Protein AF-A0A6L9W8T8-F1 (afdb_monomer)

Foldseek 3Di:
DPPVQDDCVVVDPPVVVVVVLVVVCVVCCVVVVPDDRDDDLVVCVVVVHDPVRSDDDTPVRCLVCLVVVLVVLVVVLVVLVVLLVVLQVQLVVLCVVLVVDVVCNVVSNVSSVVSNVSSVVSVVVNVVSVVVSVVSVVVNVVVVVVVVVVVVVVVVVVVVVVVVVVVVVVVVVVVVVVVVVVVVVVVVVVVD

Structure (mmCIF, N/CA/C/O backbone):
data_AF-A0A6L9W8T8-F1
#
_entry.id   AF-A0A6L9W8T8-F1
#
loop_
_atom_site.group_PDB
_atom_site.id
_atom_site.type_symbol
_atom_site.label_atom_id
_atom_site.label_alt_id
_atom_site.label_comp_id
_atom_site.label_asym_id
_atom_site.label_entity_id
_atom_site.label_seq_id
_atom_site.pdbx_PDB_ins_code
_atom_site.Cartn_x
_atom_site.Cartn_y
_atom_site.Cartn_z
_atom_site.occupancy
_atom_site.B_iso_or_equiv
_atom_site.auth_seq_id
_atom_site.auth_comp_id
_atom_site.auth_asym_id
_atom_site.auth_atom_id
_atom_site.pdbx_PDB_model_num
ATOM 1 N N . TYR A 1 1 ? 10.034 13.296 -12.422 1.00 77.19 1 TYR A N 1
ATOM 2 C CA . TYR A 1 1 ? 11.493 13.272 -12.281 1.00 77.19 1 TYR A CA 1
ATOM 3 C C . TYR A 1 1 ? 12.080 13.370 -13.674 1.00 77.19 1 TYR A C 1
ATOM 5 O O . TYR A 1 1 ? 11.381 12.999 -14.613 1.00 77.19 1 TYR A O 1
ATOM 13 N N . ASP A 1 2 ? 13.256 13.962 -13.828 1.00 81.88 2 ASP A N 1
ATOM 14 C CA . ASP A 1 2 ? 13.994 13.896 -15.090 1.00 81.88 2 ASP A CA 1
ATOM 15 C C . ASP A 1 2 ? 14.643 12.512 -15.272 1.00 81.88 2 ASP A C 1
ATOM 17 O O . ASP A 1 2 ? 14.423 11.596 -14.473 1.00 81.88 2 ASP A O 1
ATOM 21 N N . VAL A 1 3 ? 15.398 12.357 -16.360 1.00 80.69 3 VAL A N 1
ATOM 22 C CA . VAL A 1 3 ? 16.088 11.106 -16.711 1.00 80.69 3 VAL A CA 1
ATOM 23 C C . VAL A 1 3 ? 17.132 10.686 -15.674 1.00 80.69 3 VAL A C 1
ATOM 25 O O . VAL A 1 3 ? 17.424 9.499 -15.565 1.00 80.69 3 VAL A O 1
ATOM 28 N N . ASP A 1 4 ? 17.623 11.632 -14.874 1.00 80.56 4 ASP A N 1
ATOM 29 C CA . ASP A 1 4 ? 18.629 11.417 -13.833 1.00 80.56 4 ASP A CA 1
ATOM 30 C C . ASP A 1 4 ? 17.997 11.191 -12.447 1.00 80.56 4 ASP A C 1
ATOM 32 O O . ASP A 1 4 ? 18.693 11.056 -11.439 1.00 80.56 4 ASP A O 1
ATOM 36 N N . GLY A 1 5 ? 16.663 11.151 -12.366 1.00 76.62 5 GLY A N 1
ATOM 37 C CA . GLY A 1 5 ? 15.951 10.928 -11.113 1.00 76.62 5 GLY A CA 1
ATOM 38 C C . GLY A 1 5 ? 15.895 12.157 -10.204 1.00 76.62 5 GLY A C 1
ATOM 39 O O . GLY A 1 5 ? 15.635 12.004 -9.009 1.00 76.62 5 GLY A O 1
ATOM 40 N N . GLN A 1 6 ? 16.063 13.373 -10.737 1.00 80.62 6 GLN A N 1
ATOM 41 C CA . GLN A 1 6 ? 15.855 14.627 -10.005 1.00 80.62 6 GLN A CA 1
ATOM 42 C C . GLN A 1 6 ? 14.425 15.172 -10.180 1.00 80.62 6 GLN A C 1
ATOM 44 O O . GLN A 1 6 ? 13.780 14.976 -11.218 1.00 80.62 6 GLN A O 1
ATOM 49 N N . PRO A 1 7 ? 13.841 15.830 -9.160 1.00 83.31 7 PRO A N 1
ATOM 50 C CA . PRO A 1 7 ? 12.514 16.424 -9.282 1.00 83.31 7 PRO A CA 1
ATOM 51 C C . PRO A 1 7 ? 12.483 17.514 -10.361 1.00 83.31 7 PRO A C 1
ATOM 53 O O . PRO A 1 7 ? 13.309 18.419 -10.361 1.00 83.31 7 PRO A O 1
ATOM 56 N N . LEU A 1 8 ? 11.452 17.529 -11.212 1.00 85.38 8 LEU A N 1
ATOM 57 C CA . LEU A 1 8 ? 11.296 18.590 -12.225 1.00 85.38 8 LEU A CA 1
ATOM 58 C C . LEU A 1 8 ? 11.159 19.989 -11.600 1.00 85.38 8 LEU A C 1
ATOM 60 O O . LEU A 1 8 ? 11.462 20.989 -12.243 1.00 85.38 8 LEU A O 1
ATOM 64 N N . SER A 1 9 ? 10.743 20.071 -10.331 1.00 83.81 9 SER A N 1
ATOM 65 C CA . SER A 1 9 ? 10.708 21.315 -9.554 1.00 83.81 9 SER A CA 1
ATOM 66 C C . SER A 1 9 ? 12.080 21.940 -9.309 1.00 83.81 9 SER A C 1
ATOM 68 O O . SER A 1 9 ? 12.135 23.105 -8.931 1.00 83.81 9 SER A O 1
ATOM 70 N N . THR A 1 10 ? 13.168 21.196 -9.518 1.00 85.38 10 THR A N 1
ATOM 71 C CA . THR A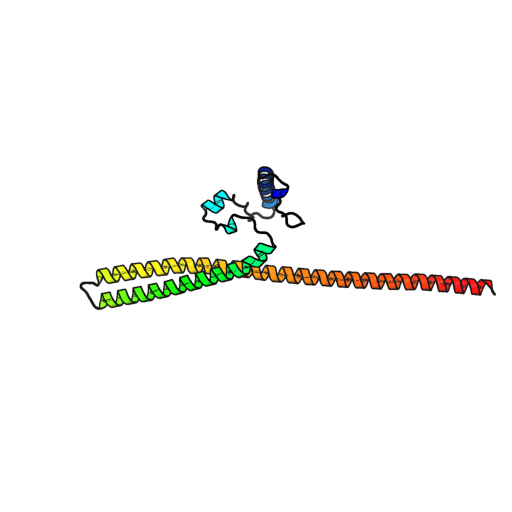 1 10 ? 14.538 21.724 -9.482 1.00 85.38 10 THR A CA 1
ATOM 72 C C . THR A 1 10 ? 14.812 22.640 -10.676 1.00 85.38 10 THR A C 1
ATOM 74 O O . THR A 1 10 ? 15.537 23.622 -10.547 1.00 85.38 10 THR A O 1
ATOM 77 N N . HIS A 1 11 ? 14.195 22.358 -11.828 1.00 85.69 11 HIS A N 1
ATOM 78 C CA . HIS A 1 11 ? 14.470 23.048 -13.093 1.00 85.69 11 HIS A CA 1
ATOM 79 C C . HIS A 1 11 ? 13.289 23.886 -13.602 1.00 85.69 11 HIS A C 1
ATOM 81 O O . HIS A 1 11 ? 13.467 24.757 -14.450 1.00 85.69 11 HIS A O 1
ATOM 87 N N . MET A 1 12 ? 12.077 23.650 -13.089 1.00 87.44 12 MET A N 1
ATOM 88 C CA . MET A 1 12 ? 10.848 24.291 -13.554 1.00 87.44 12 MET A CA 1
ATOM 89 C C . MET A 1 12 ? 10.081 24.959 -12.413 1.00 87.44 12 MET A C 1
ATOM 91 O O . MET A 1 12 ? 9.896 24.399 -11.331 1.00 87.44 12 MET A O 1
ATOM 95 N N . GLY A 1 13 ? 9.556 26.156 -12.685 1.00 90.56 13 GLY A N 1
ATOM 96 C CA . GLY A 1 13 ? 8.717 26.888 -11.742 1.00 90.56 13 GLY A CA 1
ATOM 97 C C . GLY A 1 13 ? 7.384 26.185 -11.457 1.00 90.56 13 GLY A C 1
ATOM 98 O O . GLY A 1 13 ? 6.785 25.546 -12.322 1.00 90.56 13 GLY A O 1
ATOM 99 N N . ARG A 1 14 ? 6.860 26.366 -10.238 1.00 86.56 14 ARG A N 1
ATOM 100 C CA . ARG A 1 14 ? 5.609 25.735 -9.772 1.00 86.56 14 ARG A CA 1
ATOM 101 C C . ARG A 1 14 ? 4.392 26.031 -10.659 1.00 86.56 14 ARG A C 1
ATOM 103 O O . ARG A 1 14 ? 3.542 25.158 -10.815 1.00 86.56 14 ARG A O 1
ATOM 110 N N . GLY A 1 15 ? 4.293 27.246 -11.205 1.00 89.12 15 GLY A N 1
ATOM 111 C CA . GLY A 1 15 ? 3.217 27.625 -12.131 1.00 89.12 15 GLY A CA 1
ATOM 112 C C . GLY A 1 15 ? 3.264 26.799 -13.415 1.00 89.12 15 GLY A C 1
ATOM 113 O O . GLY A 1 15 ? 2.279 26.161 -13.762 1.00 89.12 15 GLY A O 1
ATOM 114 N N . VAL A 1 16 ? 4.452 26.697 -14.019 1.00 91.19 16 VAL A N 1
ATOM 115 C CA . VAL A 1 16 ? 4.687 25.910 -15.237 1.00 91.19 16 VAL A CA 1
ATOM 116 C C . VAL A 1 16 ? 4.342 24.439 -15.018 1.00 91.19 16 VAL A C 1
ATOM 118 O O . VAL A 1 16 ? 3.644 23.850 -15.831 1.00 91.19 16 VAL A O 1
ATOM 121 N N . LEU A 1 17 ? 4.763 23.848 -13.895 1.00 89.06 17 LEU A N 1
ATOM 122 C CA . LEU A 1 17 ? 4.447 22.449 -13.582 1.00 89.06 17 LEU A CA 1
ATOM 123 C C . LEU A 1 17 ? 2.943 22.201 -13.410 1.00 89.06 17 LEU A C 1
ATOM 125 O O . LEU A 1 17 ? 2.437 21.166 -13.838 1.00 89.06 17 LEU A O 1
ATOM 129 N N . ARG A 1 18 ? 2.220 23.143 -12.794 1.00 89.06 18 ARG A N 1
ATOM 130 C CA . ARG A 1 18 ? 0.761 23.051 -12.646 1.00 89.06 18 ARG A CA 1
ATOM 131 C C . ARG A 1 18 ? 0.071 23.111 -14.005 1.00 89.06 18 ARG A C 1
ATOM 133 O O . ARG A 1 18 ? -0.839 22.320 -14.246 1.00 89.06 18 ARG A O 1
ATOM 140 N N . ASP A 1 19 ? 0.484 24.050 -14.846 1.00 92.19 19 ASP A N 1
ATOM 141 C CA . ASP A 1 19 ? -0.142 24.287 -16.144 1.00 92.19 19 ASP A CA 1
ATOM 142 C C . ASP A 1 19 ? 0.175 23.128 -17.104 1.00 92.19 19 ASP A C 1
ATOM 144 O O . ASP A 1 19 ? -0.721 22.637 -17.785 1.00 92.19 19 ASP A O 1
ATOM 148 N N . LEU A 1 20 ? 1.397 22.581 -17.042 1.00 91.19 20 LEU A N 1
ATOM 149 C CA . LEU A 1 20 ? 1.798 21.360 -17.745 1.00 91.19 20 LEU A CA 1
ATOM 150 C C . LEU A 1 20 ? 0.928 20.155 -17.358 1.00 91.19 20 LEU A C 1
ATOM 152 O O . LEU A 1 20 ? 0.476 19.427 -18.235 1.00 91.19 20 LEU A O 1
ATOM 156 N N . GLN A 1 21 ? 0.666 19.943 -16.063 1.00 89.81 21 GLN A N 1
ATOM 157 C CA . GLN A 1 21 ? -0.208 18.852 -15.611 1.00 89.81 21 GLN A CA 1
ATOM 158 C C . GLN A 1 21 ? -1.641 18.993 -16.133 1.00 89.81 21 GLN A C 1
ATOM 160 O O . GLN A 1 21 ? -2.261 17.993 -16.485 1.00 89.81 21 GLN A O 1
ATOM 165 N N . THR A 1 22 ? -2.172 20.217 -16.160 1.00 93.50 22 THR A N 1
ATOM 166 C CA . THR A 1 22 ? -3.511 20.485 -16.698 1.00 93.50 22 THR A CA 1
ATOM 167 C C . THR A 1 22 ? -3.556 20.214 -18.200 1.00 93.50 22 THR A C 1
ATOM 169 O O . THR A 1 22 ? -4.372 19.407 -18.630 1.00 93.50 22 THR A O 1
ATOM 172 N N . ALA A 1 23 ? -2.629 20.792 -18.970 1.00 93.69 23 ALA A N 1
ATOM 173 C CA . ALA A 1 23 ? -2.567 20.607 -20.418 1.00 93.69 23 ALA A CA 1
ATOM 174 C C . ALA A 1 23 ? -2.371 19.134 -20.813 1.00 93.69 23 ALA A C 1
ATOM 176 O O . ALA A 1 23 ? -2.993 18.651 -21.756 1.00 93.69 23 ALA A O 1
ATOM 177 N N . LEU A 1 24 ? -1.536 18.396 -20.072 1.00 92.62 24 LEU A N 1
ATOM 178 C CA . LEU A 1 24 ? -1.316 16.971 -20.314 1.00 92.62 24 LEU A CA 1
ATOM 179 C C . LEU A 1 24 ? -2.590 16.150 -20.076 1.00 92.62 24 LEU A C 1
ATOM 181 O O . LEU A 1 24 ? -2.914 15.286 -20.884 1.00 92.62 24 LEU A O 1
ATOM 185 N N . HIS A 1 25 ? -3.315 16.412 -18.986 1.00 93.75 25 HIS A N 1
ATOM 186 C CA . HIS A 1 25 ? -4.574 15.721 -18.710 1.00 93.75 25 HIS A CA 1
ATOM 187 C C . HIS A 1 25 ? -5.625 16.013 -19.790 1.00 93.75 25 HIS A C 1
ATOM 189 O O . HIS A 1 25 ? -6.226 15.074 -20.302 1.00 93.75 25 HIS A O 1
ATOM 195 N N . GLU A 1 26 ? -5.787 17.277 -20.191 1.00 94.62 26 GLU A N 1
ATOM 196 C CA . GLU A 1 26 ? -6.714 17.674 -21.262 1.00 94.62 26 GLU A CA 1
ATOM 197 C C . GLU A 1 26 ? -6.381 16.985 -22.594 1.00 94.62 26 GLU A C 1
ATOM 199 O O . GLU A 1 26 ? -7.271 16.466 -23.266 1.00 94.62 26 GLU A O 1
ATOM 204 N N . ALA A 1 27 ? -5.097 16.911 -22.955 1.00 94.12 27 ALA A N 1
ATOM 205 C CA . ALA A 1 27 ? -4.657 16.238 -24.176 1.00 94.12 27 ALA A CA 1
ATOM 206 C C . ALA A 1 27 ? -4.891 14.717 -24.139 1.00 94.12 27 ALA A C 1
ATOM 208 O O . ALA A 1 27 ? -5.223 14.108 -25.157 1.00 94.12 27 ALA A O 1
ATOM 209 N N . LEU A 1 28 ? -4.712 14.092 -22.972 1.00 93.94 28 LEU A N 1
ATOM 210 C CA . LEU A 1 28 ? -4.851 12.645 -22.801 1.00 93.94 28 LEU A CA 1
ATOM 211 C C . LEU A 1 28 ? -6.298 12.186 -22.613 1.00 93.94 28 LEU A C 1
ATOM 213 O O . LEU A 1 28 ? -6.584 11.016 -22.857 1.00 93.94 28 LEU A O 1
ATOM 217 N N . GLN A 1 29 ? -7.212 13.078 -22.233 1.00 94.50 29 GLN A N 1
ATOM 218 C CA . GLN A 1 29 ? -8.606 12.743 -21.934 1.00 94.50 29 GLN A CA 1
ATOM 219 C C . GLN A 1 29 ? -9.332 12.071 -23.111 1.00 94.50 29 GLN A C 1
ATOM 221 O O . GLN A 1 29 ? -10.172 11.199 -22.903 1.00 94.50 29 GLN A O 1
ATOM 226 N N . ALA A 1 30 ? -8.972 12.422 -24.349 1.00 92.56 30 ALA A N 1
ATOM 227 C CA . ALA A 1 30 ? -9.524 11.796 -25.552 1.00 92.56 30 ALA A CA 1
ATOM 228 C C . ALA A 1 30 ? -9.140 10.309 -25.700 1.00 92.56 30 ALA A C 1
ATOM 230 O O . ALA A 1 30 ? -9.870 9.548 -26.329 1.00 92.56 30 ALA A O 1
ATOM 231 N N . PHE A 1 31 ? -8.003 9.899 -25.131 1.00 94.94 31 PHE A N 1
ATOM 232 C CA . PHE A 1 31 ? -7.468 8.536 -25.223 1.00 94.94 31 PHE A CA 1
ATOM 233 C C . PHE A 1 31 ? -7.669 7.735 -23.932 1.00 94.94 31 PHE A C 1
ATOM 235 O O . PHE A 1 31 ? -7.756 6.511 -23.973 1.00 94.94 31 PHE A O 1
ATOM 242 N N . MET A 1 32 ? -7.729 8.419 -22.789 1.00 94.06 32 MET A N 1
ATOM 243 C CA . MET A 1 32 ? -7.889 7.838 -21.459 1.00 94.06 32 MET A CA 1
ATOM 244 C C . MET A 1 32 ? -8.956 8.627 -20.685 1.00 94.06 32 MET A C 1
ATOM 246 O O . MET A 1 32 ? -8.608 9.456 -19.841 1.00 94.06 32 MET A O 1
ATOM 250 N N . PRO A 1 33 ? -10.252 8.406 -20.970 1.00 91.00 33 PRO A N 1
ATOM 251 C CA . PRO A 1 33 ? -11.336 9.191 -20.375 1.00 91.00 33 PRO A CA 1
ATOM 252 C C . PRO A 1 33 ? -11.444 9.016 -18.853 1.00 91.00 33 PRO A C 1
ATOM 254 O O . PRO A 1 33 ? -11.859 9.947 -18.167 1.00 91.00 33 PRO A O 1
ATOM 257 N N . ASP A 1 34 ? -11.015 7.866 -18.328 1.00 91.56 34 ASP A N 1
ATOM 258 C CA . ASP A 1 34 ? -11.032 7.561 -16.891 1.00 91.56 34 ASP A CA 1
ATOM 259 C C . ASP A 1 34 ? -9.819 8.134 -16.135 1.00 91.56 34 ASP A C 1
ATOM 261 O O . ASP A 1 34 ? -9.745 8.057 -14.907 1.00 91.56 34 ASP A O 1
ATOM 265 N N . LEU A 1 35 ? -8.827 8.690 -16.844 1.00 90.75 35 LEU A N 1
ATOM 266 C CA . LEU A 1 35 ? -7.631 9.240 -16.216 1.00 90.75 35 LEU A CA 1
ATOM 267 C C . LEU A 1 35 ? -7.963 10.570 -15.542 1.00 90.75 35 LEU A C 1
ATOM 269 O O . LEU A 1 35 ? -8.145 11.572 -16.222 1.00 90.75 35 LEU A O 1
ATOM 273 N N . GLU A 1 36 ? -7.954 10.624 -14.214 1.00 90.44 36 GLU A N 1
ATOM 274 C CA . GLU A 1 36 ? -8.183 11.869 -13.476 1.00 90.44 36 GLU A CA 1
ATOM 275 C C . GLU A 1 36 ? -6.926 12.747 -13.349 1.00 90.44 36 GLU A C 1
ATOM 277 O O . GLU A 1 36 ? -5.798 12.276 -13.172 1.00 90.44 36 GLU A O 1
ATOM 282 N N . ARG A 1 37 ? -7.124 14.072 -13.337 1.00 90.81 37 ARG A N 1
ATOM 283 C CA . ARG A 1 37 ? -6.065 15.030 -12.999 1.00 90.81 37 ARG A CA 1
ATOM 284 C C . ARG A 1 37 ? -5.708 14.943 -11.514 1.00 90.81 37 ARG A C 1
ATOM 286 O O . ARG A 1 37 ? -6.562 15.083 -10.640 1.00 90.81 37 ARG A O 1
ATOM 293 N N . GLY A 1 38 ? -4.411 14.866 -11.215 1.00 87.88 38 GLY A N 1
ATOM 294 C CA . GLY A 1 38 ? -3.907 14.859 -9.839 1.00 87.88 38 GLY A CA 1
ATOM 295 C C . GLY A 1 38 ? -4.389 16.045 -8.983 1.00 87.88 38 GLY A C 1
ATOM 296 O O . GLY A 1 38 ? -4.362 17.212 -9.399 1.00 87.88 38 GLY A O 1
ATOM 297 N N . ARG A 1 39 ? -4.796 15.751 -7.740 1.00 89.00 39 ARG A N 1
ATOM 298 C CA . ARG A 1 39 ? -5.276 16.753 -6.773 1.00 89.00 39 ARG A CA 1
ATOM 299 C C . ARG A 1 39 ? -4.131 17.590 -6.199 1.00 89.00 39 ARG A C 1
ATOM 301 O O . ARG A 1 39 ? -3.040 17.095 -5.897 1.00 89.00 39 ARG A O 1
ATOM 308 N N . ALA A 1 40 ? -4.403 18.878 -5.984 1.00 88.25 40 ALA A N 1
ATOM 309 C CA . ALA A 1 40 ? -3.451 19.793 -5.361 1.00 88.25 40 ALA A CA 1
ATOM 310 C C . ALA A 1 40 ? -3.065 19.321 -3.948 1.00 88.25 40 ALA A C 1
ATOM 312 O O . ALA A 1 40 ? -3.902 18.803 -3.212 1.00 88.25 40 ALA A O 1
ATOM 313 N N . ARG A 1 41 ? -1.811 19.566 -3.537 1.00 87.25 41 ARG A N 1
ATOM 314 C CA . ARG A 1 41 ? -1.293 19.165 -2.213 1.00 87.25 41 ARG A CA 1
ATOM 315 C C . ARG A 1 41 ? -2.212 19.588 -1.063 1.00 87.25 41 ARG A C 1
ATOM 317 O O . ARG A 1 41 ? -2.457 18.794 -0.169 1.00 87.25 41 ARG A O 1
ATOM 324 N N . LYS A 1 42 ? -2.734 20.819 -1.111 1.00 88.38 42 LYS A N 1
ATOM 325 C CA . LYS A 1 42 ? -3.655 21.349 -0.096 1.00 88.38 42 LYS A CA 1
ATOM 326 C C . LYS A 1 42 ? -4.939 20.515 -0.001 1.00 88.38 42 LYS A C 1
ATOM 328 O O . LYS A 1 42 ? -5.275 20.074 1.085 1.00 88.38 42 LYS A O 1
ATOM 333 N N . ALA A 1 43 ? -5.568 20.221 -1.140 1.00 90.50 43 ALA A N 1
ATOM 334 C CA . ALA A 1 43 ? -6.781 19.406 -1.198 1.00 90.50 43 ALA A CA 1
ATOM 335 C C . ALA A 1 43 ? -6.545 17.967 -0.707 1.00 90.50 43 ALA A C 1
ATOM 337 O O . ALA A 1 43 ? -7.412 17.380 -0.074 1.00 90.50 43 ALA A O 1
ATOM 338 N N . ARG A 1 44 ? -5.359 17.397 -0.964 1.00 91.06 44 ARG A N 1
ATOM 339 C CA . ARG A 1 44 ? -4.982 16.077 -0.429 1.00 91.06 44 ARG A CA 1
ATOM 340 C C . ARG A 1 44 ? -4.815 16.110 1.091 1.00 91.06 44 ARG A C 1
ATOM 342 O O . ARG A 1 44 ? -5.331 15.234 1.769 1.00 91.06 44 ARG A O 1
ATOM 349 N N . ALA A 1 45 ? -4.166 17.146 1.622 1.00 89.00 45 ALA A N 1
ATOM 350 C CA . ALA A 1 45 ? -4.032 17.340 3.067 1.00 89.00 45 ALA A CA 1
ATOM 351 C C . ALA A 1 45 ? -5.400 17.505 3.754 1.00 89.00 45 ALA A C 1
ATOM 353 O O . ALA A 1 45 ? -5.645 16.890 4.785 1.00 89.00 45 ALA A O 1
ATOM 354 N N . GLU A 1 46 ? -6.304 18.292 3.165 1.00 90.25 46 GLU A N 1
ATOM 355 C CA . GLU A 1 46 ? -7.678 18.472 3.664 1.00 90.25 46 GLU A CA 1
ATOM 356 C C . GLU A 1 46 ? -8.493 17.171 3.620 1.00 90.25 46 GLU A C 1
ATOM 358 O O . GLU A 1 46 ? -9.337 16.949 4.482 1.00 90.25 46 GLU A O 1
ATOM 363 N N . ALA A 1 47 ? -8.202 16.286 2.663 1.00 87.00 47 ALA A N 1
ATOM 364 C CA . ALA A 1 47 ? -8.790 14.952 2.571 1.00 87.00 47 ALA A CA 1
ATOM 365 C C . ALA A 1 47 ? -8.167 13.925 3.541 1.00 87.00 47 ALA A C 1
ATOM 367 O O . ALA A 1 47 ? -8.534 12.754 3.493 1.00 87.00 47 ALA A O 1
ATOM 368 N N . GLY A 1 48 ? -7.237 14.340 4.409 1.00 83.81 48 GLY A N 1
ATOM 369 C CA . GLY A 1 48 ? -6.623 13.470 5.413 1.00 83.81 48 GLY A CA 1
ATOM 370 C C . GLY A 1 48 ? -5.428 12.657 4.916 1.00 83.81 48 GLY A C 1
ATOM 371 O O . GLY A 1 48 ? -5.080 11.667 5.552 1.00 83.81 48 GLY A O 1
ATOM 372 N N . ALA A 1 49 ? -4.794 13.063 3.811 1.00 82.69 49 ALA A N 1
ATOM 373 C CA . ALA A 1 49 ? -3.596 12.388 3.321 1.00 82.69 49 ALA A CA 1
ATOM 374 C C . ALA A 1 49 ? -2.466 12.407 4.366 1.00 82.69 49 ALA A C 1
ATOM 376 O O . ALA A 1 49 ? -2.189 13.440 4.991 1.00 82.69 49 ALA A O 1
ATOM 377 N N . ALA A 1 50 ? -1.785 11.277 4.525 1.00 75.50 50 ALA A N 1
ATOM 378 C CA . ALA A 1 50 ? -0.673 11.127 5.446 1.00 75.50 50 ALA A CA 1
ATOM 379 C C . ALA A 1 50 ? 0.534 11.987 5.013 1.00 75.50 50 ALA A C 1
ATOM 381 O O . ALA A 1 50 ? 0.702 12.292 3.828 1.00 75.50 50 ALA A O 1
ATOM 382 N N . PRO A 1 51 ? 1.435 12.380 5.937 1.00 73.75 51 PRO A N 1
ATOM 383 C CA . PRO A 1 51 ? 2.571 13.245 5.608 1.00 73.75 51 PRO A CA 1
ATOM 384 C C . PRO A 1 51 ? 3.450 12.722 4.463 1.00 73.75 51 PRO A C 1
ATOM 386 O O . PRO A 1 51 ? 3.888 13.511 3.626 1.00 73.75 51 PRO A O 1
ATOM 389 N N . HIS A 1 52 ? 3.656 11.404 4.390 1.00 73.88 52 HIS A N 1
ATOM 390 C CA . HIS A 1 52 ? 4.438 10.757 3.334 1.00 73.88 52 HIS A CA 1
ATOM 391 C C . HIS A 1 52 ? 3.728 10.754 1.969 1.00 73.88 52 HIS A C 1
ATOM 393 O O . HIS A 1 52 ? 4.387 10.694 0.937 1.00 73.88 52 HIS A O 1
ATOM 399 N N . GLU A 1 53 ? 2.402 10.902 1.929 1.00 75.50 53 GLU A N 1
ATOM 400 C CA . GLU A 1 53 ? 1.642 11.061 0.684 1.00 75.50 53 GLU A CA 1
ATOM 401 C C . GLU A 1 53 ? 1.741 12.498 0.144 1.00 75.50 53 GLU A C 1
ATOM 403 O O . GLU A 1 53 ? 1.514 12.757 -1.039 1.00 75.50 53 GLU A O 1
ATOM 408 N N . LEU A 1 54 ? 2.076 13.476 0.993 1.00 83.12 54 LEU A N 1
ATOM 409 C CA . LEU A 1 54 ? 2.140 14.901 0.645 1.00 83.12 54 LEU A CA 1
ATOM 410 C C . LEU A 1 54 ? 3.498 15.355 0.100 1.00 83.12 54 LEU A C 1
ATOM 412 O O . LEU A 1 54 ? 3.623 16.522 -0.299 1.00 83.12 54 LEU A O 1
ATOM 416 N N . VAL A 1 55 ? 4.491 14.469 0.106 1.00 80.31 55 VAL A N 1
ATOM 417 C CA . VAL A 1 55 ? 5.867 14.731 -0.321 1.00 80.31 55 VAL A CA 1
ATOM 418 C C . VAL A 1 55 ? 6.204 13.801 -1.482 1.00 80.31 55 VAL A C 1
ATOM 420 O O . VAL A 1 55 ? 5.774 12.653 -1.518 1.00 80.31 55 VAL A O 1
ATOM 423 N N . ASN A 1 56 ? 6.943 14.315 -2.465 1.00 78.81 56 ASN A N 1
ATOM 424 C CA . ASN A 1 56 ? 7.433 13.482 -3.556 1.00 78.81 56 ASN A CA 1
ATOM 425 C C . ASN A 1 56 ? 8.545 12.580 -3.016 1.00 78.81 56 ASN A C 1
ATOM 427 O O . ASN A 1 56 ? 9.532 13.093 -2.493 1.00 78.81 56 ASN A O 1
ATOM 431 N N . ARG A 1 57 ? 8.375 11.267 -3.164 1.00 77.12 57 ARG A N 1
ATOM 432 C CA . ARG A 1 57 ? 9.404 10.267 -2.879 1.00 77.12 57 ARG A CA 1
ATOM 433 C C . ARG A 1 57 ? 10.155 9.938 -4.163 1.00 77.12 57 ARG A C 1
ATOM 435 O O . ARG A 1 57 ? 9.546 9.826 -5.231 1.00 77.12 57 ARG A O 1
ATOM 442 N N . SER A 1 58 ? 11.468 9.797 -4.061 1.00 75.25 58 SER A N 1
ATOM 443 C CA . SER A 1 58 ? 12.295 9.219 -5.114 1.00 75.25 58 SER A CA 1
ATOM 444 C C . SER A 1 58 ? 11.887 7.768 -5.377 1.00 75.25 58 SER A C 1
ATOM 446 O O . SER A 1 58 ? 11.266 7.107 -4.545 1.00 75.25 58 SER A O 1
ATOM 448 N N . VAL A 1 59 ? 12.262 7.249 -6.544 1.00 75.25 59 VAL A N 1
ATOM 449 C CA . VAL A 1 59 ? 11.990 5.850 -6.906 1.00 75.25 59 VAL A CA 1
ATOM 450 C C . VAL A 1 59 ? 12.635 4.886 -5.905 1.00 75.25 59 VAL A C 1
ATOM 452 O O . VAL A 1 59 ? 12.013 3.906 -5.508 1.00 75.25 59 VAL A O 1
ATOM 455 N N . ALA A 1 60 ? 13.850 5.193 -5.440 1.00 73.50 60 ALA A N 1
ATOM 456 C CA . ALA A 1 60 ? 14.554 4.383 -4.448 1.00 73.50 60 ALA A CA 1
ATOM 457 C C . ALA A 1 60 ? 13.833 4.364 -3.088 1.00 73.50 60 ALA A C 1
ATOM 459 O O . ALA A 1 60 ? 13.696 3.304 -2.475 1.00 73.50 60 ALA A O 1
ATOM 460 N N . GLU A 1 61 ? 13.324 5.518 -2.645 1.00 75.06 61 GLU A N 1
ATOM 461 C CA . GLU A 1 61 ? 12.511 5.618 -1.426 1.00 75.06 61 GLU A CA 1
ATOM 462 C C . GLU A 1 61 ? 11.209 4.819 -1.579 1.00 75.06 61 GLU A C 1
ATOM 464 O O . GLU A 1 61 ? 10.900 3.990 -0.731 1.00 75.06 61 GLU A O 1
ATOM 469 N N . LEU A 1 62 ? 10.504 4.949 -2.711 1.00 75.00 62 LEU A N 1
ATOM 470 C CA . LEU A 1 62 ? 9.302 4.152 -2.996 1.00 75.00 62 LEU A CA 1
ATOM 471 C C . LEU A 1 62 ? 9.577 2.644 -2.971 1.00 75.00 62 LEU A C 1
ATOM 473 O O . LEU A 1 62 ? 8.760 1.872 -2.472 1.00 75.00 62 LEU A O 1
ATOM 477 N N . HIS A 1 63 ? 10.722 2.217 -3.504 1.00 74.19 63 HIS A N 1
ATOM 478 C CA . HIS A 1 63 ? 11.095 0.806 -3.547 1.00 74.19 63 HIS A CA 1
ATOM 479 C C . HIS A 1 63 ? 11.391 0.223 -2.169 1.00 74.19 63 HIS A C 1
ATOM 481 O O . HIS A 1 63 ? 11.141 -0.965 -1.972 1.00 74.19 63 HIS A O 1
ATOM 487 N N . THR A 1 64 ? 11.925 1.036 -1.262 1.00 80.81 64 THR A N 1
ATOM 488 C CA . THR A 1 64 ? 12.281 0.622 0.100 1.00 80.81 64 THR A CA 1
ATOM 489 C C . THR A 1 64 ? 11.066 0.656 1.024 1.00 80.81 64 THR A C 1
ATOM 491 O O . THR A 1 64 ? 10.895 -0.236 1.850 1.00 80.81 64 THR A O 1
ATOM 494 N N . ASP A 1 65 ? 10.206 1.661 0.862 1.00 82.75 65 ASP A N 1
ATOM 495 C CA . ASP A 1 65 ? 9.071 1.892 1.752 1.00 82.75 65 ASP A CA 1
ATOM 496 C C . ASP A 1 65 ? 7.898 0.945 1.488 1.00 82.75 65 ASP A C 1
ATOM 498 O O . ASP A 1 65 ? 7.194 0.593 2.428 1.00 82.75 65 ASP A O 1
ATOM 502 N N . LEU A 1 66 ? 7.655 0.541 0.233 1.00 84.25 66 LEU A N 1
ATOM 503 C CA . LEU A 1 66 ? 6.452 -0.221 -0.132 1.00 84.25 66 LEU A CA 1
ATOM 504 C C . LEU A 1 66 ? 6.283 -1.532 0.671 1.00 84.25 66 LEU A C 1
ATOM 506 O O . LEU A 1 66 ? 5.195 -1.736 1.214 1.00 84.25 66 LEU A O 1
ATOM 510 N N . PRO A 1 67 ? 7.318 -2.382 0.841 1.00 87.62 67 PRO A N 1
ATOM 511 C CA . PRO A 1 67 ? 7.202 -3.576 1.681 1.00 87.62 67 PRO A CA 1
ATOM 512 C C . PRO A 1 67 ? 6.925 -3.239 3.156 1.00 87.62 67 PRO A C 1
ATOM 514 O O . PRO A 1 67 ? 6.167 -3.933 3.832 1.00 87.62 67 PRO A O 1
ATOM 517 N N . LEU A 1 68 ? 7.514 -2.148 3.660 1.00 89.19 68 LEU A N 1
ATOM 518 C CA . LEU A 1 68 ? 7.313 -1.687 5.037 1.00 89.19 68 LEU A CA 1
ATOM 519 C C . LEU A 1 68 ? 5.893 -1.151 5.251 1.00 89.19 68 LEU A C 1
ATOM 521 O O . LEU A 1 68 ? 5.303 -1.374 6.303 1.00 89.19 68 LEU A O 1
ATOM 525 N N . GLU A 1 69 ? 5.334 -0.467 4.255 1.00 88.56 69 GLU A N 1
ATOM 526 C CA . GLU A 1 69 ? 3.969 0.057 4.278 1.00 88.56 69 GLU A CA 1
ATOM 527 C C . GLU A 1 69 ? 2.936 -1.078 4.303 1.00 88.56 69 GLU A C 1
ATOM 529 O O . GLU A 1 69 ? 1.976 -1.024 5.076 1.00 88.56 69 GLU A O 1
ATOM 534 N N . ILE A 1 70 ? 3.162 -2.133 3.513 1.00 89.50 70 ILE A N 1
ATOM 535 C CA . ILE A 1 70 ? 2.338 -3.349 3.535 1.00 89.50 70 ILE A CA 1
ATOM 536 C C . ILE A 1 70 ? 2.381 -3.987 4.925 1.00 89.50 70 ILE A C 1
ATOM 538 O O . ILE A 1 70 ? 1.331 -4.297 5.490 1.00 89.50 70 ILE A O 1
ATOM 542 N N . GLU A 1 71 ? 3.571 -4.140 5.507 1.00 91.62 71 GLU A N 1
ATOM 543 C CA . GLU A 1 71 ? 3.721 -4.751 6.828 1.00 91.62 71 GLU A CA 1
ATOM 544 C C . GLU A 1 71 ? 3.084 -3.903 7.939 1.00 91.62 71 GLU A C 1
ATOM 546 O O . GLU A 1 71 ? 2.365 -4.428 8.788 1.00 91.62 71 GLU A O 1
ATOM 551 N N . ALA A 1 72 ? 3.250 -2.580 7.897 1.00 91.12 72 ALA A N 1
ATOM 552 C CA . ALA A 1 72 ? 2.599 -1.672 8.838 1.00 91.12 72 ALA A CA 1
ATOM 553 C C . ALA A 1 72 ? 1.065 -1.773 8.762 1.00 91.12 72 ALA A C 1
ATOM 555 O O . ALA A 1 72 ? 0.394 -1.864 9.791 1.00 91.12 72 ALA A O 1
ATOM 556 N N . LYS A 1 73 ? 0.495 -1.836 7.551 1.00 92.75 73 LYS A N 1
ATOM 557 C CA . LYS A 1 73 ? -0.952 -2.035 7.370 1.00 92.75 73 LYS A CA 1
ATOM 558 C C . LYS A 1 73 ? -1.407 -3.417 7.839 1.00 92.75 73 LYS A C 1
ATOM 560 O O . LYS A 1 73 ? -2.488 -3.536 8.404 1.00 92.75 73 LYS A O 1
ATOM 565 N N . ARG A 1 74 ? -0.600 -4.469 7.673 1.00 93.69 74 ARG A N 1
ATOM 566 C CA . ARG A 1 74 ? -0.904 -5.801 8.231 1.00 93.69 74 ARG A CA 1
ATOM 567 C C . ARG A 1 74 ? -0.922 -5.798 9.759 1.00 93.69 74 ARG A C 1
ATOM 569 O O . ARG A 1 74 ? -1.771 -6.460 10.353 1.00 93.69 74 ARG A O 1
ATOM 576 N N . GLN A 1 75 ? -0.037 -5.035 10.396 1.00 94.81 75 GLN A N 1
ATOM 577 C CA . GLN A 1 75 ? -0.054 -4.857 11.849 1.00 94.81 75 GLN A CA 1
ATOM 578 C C . GLN A 1 75 ? -1.313 -4.110 12.301 1.00 94.81 75 GLN A C 1
ATOM 580 O O . GLN A 1 75 ? -2.018 -4.596 13.183 1.00 94.81 75 GLN A O 1
ATOM 585 N N . GLU A 1 76 ? -1.669 -3.008 11.636 1.00 93.31 76 GLU A N 1
ATOM 586 C CA . GLU A 1 76 ? -2.921 -2.285 11.904 1.00 93.31 76 GLU A CA 1
ATOM 587 C C . GLU A 1 76 ? -4.157 -3.188 11.714 1.00 93.31 76 GLU A C 1
ATOM 589 O O . GLU A 1 76 ? -5.085 -3.164 12.528 1.00 93.31 76 GLU A O 1
ATOM 594 N N . LEU A 1 77 ? -4.151 -4.054 10.691 1.00 94.81 77 LEU A N 1
ATOM 595 C CA . LEU A 1 77 ? -5.202 -5.049 10.463 1.00 94.81 77 LEU A CA 1
ATOM 596 C C . LEU A 1 77 ? -5.339 -5.999 11.655 1.00 94.81 77 LEU A C 1
ATOM 598 O O . LEU A 1 77 ? -6.450 -6.273 12.115 1.00 94.81 77 LEU A O 1
ATOM 602 N N . ALA A 1 78 ? -4.211 -6.519 12.141 1.00 95.19 78 ALA A N 1
ATOM 603 C CA . ALA A 1 78 ? -4.174 -7.444 13.264 1.00 95.19 78 ALA A CA 1
ATOM 604 C C . ALA A 1 78 ? -4.679 -6.780 14.553 1.00 95.19 78 ALA A C 1
ATOM 606 O O . ALA A 1 78 ? -5.481 -7.373 15.276 1.00 95.19 78 ALA A O 1
ATOM 607 N N . GLU A 1 79 ? -4.284 -5.531 14.808 1.00 94.88 79 GLU A N 1
ATOM 608 C CA . GLU A 1 79 ? -4.758 -4.750 15.954 1.00 94.88 79 GLU A CA 1
ATOM 609 C C . GLU A 1 79 ? -6.270 -4.494 15.897 1.00 94.88 79 GLU A C 1
ATOM 611 O O . GLU A 1 79 ? -6.971 -4.635 16.906 1.00 94.88 79 GLU A O 1
ATOM 616 N N . LEU A 1 80 ? -6.805 -4.152 14.720 1.00 94.25 80 LEU A N 1
ATOM 617 C CA . LEU A 1 80 ? -8.244 -3.971 14.532 1.00 94.25 80 LEU A CA 1
ATOM 618 C C . LEU A 1 80 ? -9.012 -5.279 14.742 1.00 94.25 80 LEU A C 1
ATOM 620 O O . LEU A 1 80 ? -10.026 -5.270 15.443 1.00 94.25 80 LEU A O 1
ATOM 624 N N . LYS A 1 81 ? -8.510 -6.403 14.218 1.00 94.69 81 LYS A N 1
ATOM 625 C CA . LYS A 1 81 ? -9.106 -7.732 14.435 1.00 94.69 81 LYS A CA 1
ATOM 626 C C . LYS A 1 81 ? -9.099 -8.125 15.911 1.00 94.69 81 LYS A C 1
ATOM 628 O O . LYS A 1 81 ? -10.114 -8.580 16.432 1.00 94.69 81 LYS A O 1
ATOM 633 N N . GLU A 1 82 ? -8.006 -7.871 16.628 1.00 95.81 82 GLU A N 1
ATOM 634 C CA . GLU A 1 82 ? -7.954 -8.111 18.072 1.00 95.81 82 GLU A CA 1
ATOM 635 C C . GLU A 1 82 ? -8.953 -7.217 18.833 1.00 95.81 82 GLU A C 1
ATOM 637 O O . GLU A 1 82 ? -9.609 -7.650 19.787 1.00 95.81 82 GLU A O 1
ATOM 642 N N . LYS A 1 83 ? -9.112 -5.960 18.406 1.00 94.06 83 LYS A N 1
ATOM 643 C CA . LYS A 1 83 ? -10.077 -5.026 18.994 1.00 94.06 83 LYS A CA 1
ATOM 644 C C . LYS A 1 83 ? -11.528 -5.460 18.769 1.00 94.06 83 LYS A C 1
ATOM 646 O O . LYS A 1 83 ? -12.330 -5.281 19.688 1.00 94.06 83 LYS A O 1
ATOM 651 N N . ILE A 1 84 ? -11.856 -6.011 17.599 1.00 95.00 84 ILE A N 1
ATOM 652 C CA . ILE A 1 84 ? -13.175 -6.590 17.297 1.00 95.00 84 ILE A CA 1
ATOM 653 C C . ILE A 1 84 ? -13.466 -7.715 18.289 1.00 95.00 84 ILE A C 1
ATOM 655 O O . ILE A 1 84 ? -14.386 -7.573 19.094 1.00 95.00 84 ILE A O 1
ATOM 659 N N . LEU A 1 85 ? -12.583 -8.717 18.365 1.00 95.88 85 LEU A N 1
ATOM 660 C CA . LEU A 1 85 ? -12.723 -9.854 19.284 1.00 95.88 85 LEU A CA 1
ATOM 661 C C . LEU A 1 85 ? -12.901 -9.404 20.744 1.00 95.88 85 LEU A C 1
ATOM 663 O O . LEU A 1 85 ? -13.771 -9.885 21.471 1.00 95.88 85 LEU A O 1
ATOM 667 N N . LYS A 1 86 ? -12.105 -8.425 21.199 1.00 96.38 86 LYS A N 1
ATOM 668 C CA . LYS A 1 86 ? -12.227 -7.870 22.559 1.00 96.38 86 LYS A CA 1
ATOM 669 C C . LYS A 1 86 ? -13.583 -7.208 22.804 1.00 96.38 86 LYS A C 1
ATOM 671 O O . LYS A 1 86 ? -14.077 -7.262 23.932 1.00 96.38 86 LYS A O 1
ATOM 676 N N . ASN A 1 87 ? -14.152 -6.527 21.812 1.00 94.94 87 ASN A N 1
ATOM 677 C CA . ASN A 1 87 ? -15.459 -5.888 21.944 1.00 94.94 87 ASN A CA 1
ATOM 678 C C . ASN A 1 87 ? -16.592 -6.915 21.893 1.00 94.94 87 ASN A C 1
ATOM 680 O O . ASN A 1 87 ? -17.486 -6.825 22.727 1.00 94.94 87 ASN A O 1
ATOM 684 N N . GLU A 1 88 ? -16.517 -7.922 21.027 1.00 94.56 88 GLU A N 1
ATOM 685 C CA . GLU A 1 88 ? -17.491 -9.020 20.971 1.00 94.56 88 GLU A CA 1
ATOM 686 C C . GLU A 1 88 ? -17.569 -9.767 22.306 1.00 94.56 88 GLU A C 1
ATOM 688 O O . GLU A 1 88 ? -18.636 -9.850 22.910 1.00 94.56 88 GLU A O 1
ATOM 693 N N . VAL A 1 89 ? -16.423 -10.166 22.872 1.00 96.50 89 VAL A N 1
ATOM 694 C CA . VAL A 1 89 ? -16.370 -10.816 24.195 1.00 96.50 89 VAL A CA 1
ATOM 695 C C . VAL A 1 89 ? -16.958 -9.920 25.294 1.00 96.50 89 VAL A C 1
ATOM 697 O O . VAL A 1 89 ? -17.558 -10.400 26.260 1.00 96.50 89 VAL A O 1
ATOM 700 N N . ARG A 1 90 ? -16.779 -8.597 25.199 1.00 94.38 90 ARG A N 1
ATOM 701 C CA . ARG A 1 90 ? -17.376 -7.649 26.154 1.00 94.38 90 ARG A CA 1
ATOM 702 C C . ARG A 1 90 ? -18.882 -7.510 25.959 1.00 94.38 90 ARG A C 1
ATOM 704 O O . ARG A 1 90 ? -19.582 -7.382 26.963 1.00 94.38 90 ARG A O 1
ATOM 711 N N . ALA A 1 91 ? -19.364 -7.545 24.720 1.00 93.88 91 ALA A N 1
ATOM 712 C CA . ALA A 1 91 ? -20.785 -7.546 24.407 1.00 93.88 91 ALA A CA 1
ATOM 713 C C . ALA A 1 91 ? -21.460 -8.803 24.962 1.00 93.88 91 ALA A C 1
ATOM 715 O O . ALA A 1 91 ? -22.429 -8.691 25.709 1.00 93.88 91 ALA A O 1
ATOM 716 N N . GLU A 1 92 ? -20.885 -9.983 24.720 1.00 94.06 92 GLU A N 1
ATOM 717 C CA . GLU A 1 92 ? -21.388 -11.254 25.254 1.00 94.06 92 GLU A CA 1
ATOM 718 C C . GLU A 1 92 ? -21.445 -11.257 26.783 1.00 94.06 92 GLU A C 1
ATOM 720 O O . GLU A 1 92 ? -22.472 -11.589 27.374 1.00 94.06 92 GLU A O 1
ATOM 725 N N . LYS A 1 93 ? -20.376 -10.805 27.452 1.00 93.50 93 LYS A N 1
ATOM 726 C CA . LYS A 1 93 ? -20.363 -10.681 28.919 1.00 93.50 93 LYS A CA 1
ATOM 727 C C . LYS A 1 93 ? -21.422 -9.711 29.434 1.00 93.50 93 LYS A C 1
ATOM 729 O O . LYS A 1 93 ? -21.977 -9.928 30.511 1.00 93.50 93 LYS A O 1
ATOM 734 N N . ALA A 1 94 ? -21.679 -8.629 28.705 1.00 92.25 94 ALA A N 1
ATOM 735 C CA . ALA A 1 94 ? -22.709 -7.669 29.068 1.00 92.25 94 ALA A CA 1
ATOM 736 C C . ALA A 1 94 ? -24.117 -8.265 28.891 1.00 92.25 94 ALA A C 1
ATOM 738 O O . ALA A 1 94 ? -24.939 -8.107 29.790 1.00 92.25 94 ALA A O 1
ATOM 739 N N . ARG A 1 95 ? -24.364 -9.028 27.818 1.00 90.94 95 ARG A N 1
ATOM 740 C CA . ARG A 1 95 ? -25.620 -9.770 27.604 1.00 90.94 95 ARG A CA 1
ATOM 741 C C . ARG A 1 95 ? -25.858 -10.811 28.702 1.00 90.94 95 ARG A C 1
ATOM 743 O O . ARG A 1 95 ? -26.890 -10.763 29.360 1.00 90.94 95 ARG A O 1
ATOM 750 N N . ALA A 1 96 ? -24.862 -11.645 29.003 1.00 92.50 96 ALA A N 1
ATOM 751 C CA . ALA A 1 96 ? -24.956 -12.641 30.076 1.00 92.50 96 ALA A CA 1
ATOM 752 C C . ALA A 1 96 ? -25.240 -12.002 31.448 1.00 92.50 96 ALA A C 1
ATOM 754 O O . ALA A 1 96 ? -25.979 -12.546 32.263 1.00 92.50 96 ALA A O 1
ATOM 755 N N . LYS A 1 97 ? -24.681 -10.814 31.712 1.00 90.62 97 LYS A N 1
ATOM 756 C CA . LYS A 1 97 ? -24.967 -10.067 32.942 1.00 90.62 97 LYS A CA 1
ATOM 757 C C . LYS A 1 97 ? -26.393 -9.518 32.981 1.00 90.62 97 LYS A C 1
ATOM 759 O O . LYS A 1 97 ? -26.957 -9.423 34.065 1.00 90.62 97 LYS A O 1
ATOM 764 N N . ALA A 1 98 ? -26.955 -9.152 31.831 1.00 90.69 98 ALA A N 1
ATOM 765 C CA . ALA A 1 98 ? -28.338 -8.705 31.751 1.00 90.69 98 ALA A CA 1
ATOM 766 C C . ALA A 1 98 ? -29.329 -9.835 32.053 1.00 90.69 98 ALA A C 1
ATOM 768 O O . ALA A 1 98 ? -30.347 -9.591 32.686 1.00 90.69 98 ALA A O 1
ATOM 769 N N . GLU A 1 99 ? -29.004 -11.064 31.652 1.00 89.25 99 GLU A N 1
ATOM 770 C CA . GLU A 1 99 ? -29.819 -12.252 31.936 1.00 89.25 99 GLU A CA 1
ATOM 771 C C . GLU A 1 99 ? -29.782 -12.669 33.415 1.00 89.25 99 GLU A C 1
ATOM 773 O O . GLU A 1 99 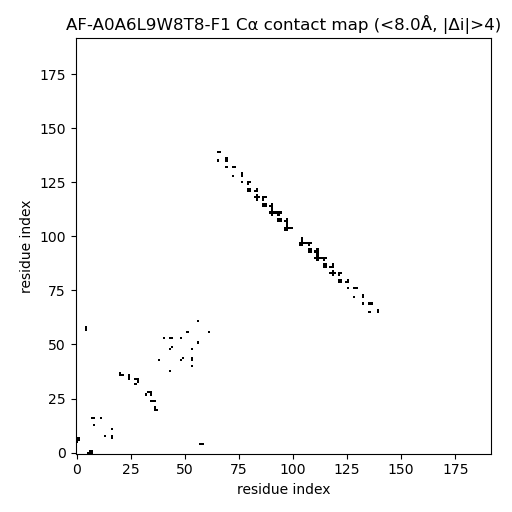? -30.730 -13.268 33.911 1.00 89.25 99 GLU A O 1
ATOM 778 N N . GLN A 1 100 ? -28.691 -12.367 34.129 1.00 90.19 100 GLN A N 1
ATOM 779 C CA . GLN A 1 100 ? -28.489 -12.790 35.522 1.00 90.19 100 GLN A CA 1
ATOM 780 C C . GLN A 1 100 ? -28.988 -11.787 36.575 1.00 90.19 100 GLN A C 1
ATOM 782 O O . GLN A 1 100 ? -29.202 -12.180 37.720 1.00 90.19 100 GLN A O 1
ATOM 787 N N . ASP A 1 101 ? -29.117 -10.502 36.233 1.00 84.12 101 ASP A N 1
ATOM 788 C CA . ASP A 1 101 ? -29.423 -9.414 37.176 1.00 84.12 101 ASP A CA 1
ATOM 789 C C . ASP A 1 1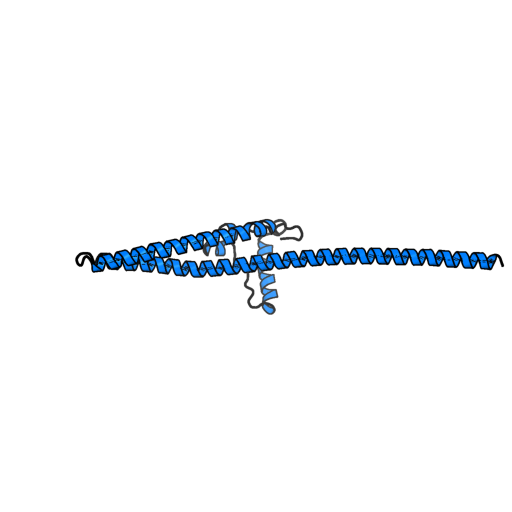01 ? -30.470 -8.470 36.558 1.00 84.12 101 ASP A C 1
ATOM 791 O O . ASP A 1 101 ? -30.115 -7.523 35.850 1.00 84.12 101 ASP A O 1
ATOM 795 N N . GLU A 1 102 ? -31.760 -8.741 36.813 1.00 74.25 102 GLU A N 1
ATOM 796 C CA . GLU A 1 102 ? -32.898 -7.961 36.285 1.00 74.25 102 GLU A CA 1
ATOM 797 C C . GLU A 1 102 ? -32.802 -6.469 36.640 1.00 74.25 102 GLU A C 1
ATOM 799 O O . GLU A 1 102 ? -33.047 -5.615 35.785 1.00 74.25 102 GLU A O 1
ATOM 804 N N . ASP A 1 103 ? -32.339 -6.135 37.849 1.00 80.75 103 ASP A N 1
ATOM 805 C CA . ASP A 1 103 ? -32.211 -4.748 38.319 1.00 80.75 103 ASP A CA 1
ATOM 806 C C . ASP A 1 103 ? -31.136 -3.961 37.550 1.00 80.75 103 ASP A C 1
ATOM 808 O O . ASP A 1 103 ? -31.142 -2.725 37.516 1.00 80.75 103 ASP A O 1
ATOM 812 N N . ARG A 1 104 ? -30.181 -4.657 36.917 1.00 82.81 104 ARG A N 1
ATOM 813 C CA . ARG A 1 104 ? -29.112 -4.050 36.104 1.00 82.81 104 ARG A CA 1
ATOM 814 C C . ARG A 1 104 ? -29.199 -4.400 34.624 1.00 82.81 104 ARG A C 1
ATOM 816 O O . ARG A 1 104 ? -28.318 -3.967 33.868 1.00 82.81 104 ARG A O 1
ATOM 823 N N . ALA A 1 105 ? -30.237 -5.118 34.207 1.00 87.50 105 ALA A N 1
ATOM 824 C CA . ALA A 1 105 ? -30.372 -5.643 32.857 1.00 87.50 105 ALA A CA 1
ATOM 825 C C . ALA A 1 105 ? -30.340 -4.538 31.801 1.00 87.50 105 ALA A C 1
ATOM 827 O O . ALA A 1 105 ? -29.555 -4.604 30.858 1.00 87.50 105 ALA A O 1
ATOM 828 N N . GLU A 1 106 ? -31.087 -3.453 32.008 1.00 89.81 106 GLU A N 1
ATOM 829 C CA . GLU A 1 106 ? -31.164 -2.348 31.046 1.00 89.81 106 GLU A CA 1
ATOM 830 C C . GLU A 1 106 ? -29.796 -1.683 30.804 1.00 89.81 106 GLU A C 1
ATOM 832 O O . GLU A 1 106 ? -29.399 -1.404 29.669 1.00 89.81 106 GLU A O 1
ATOM 837 N N . LYS A 1 107 ? -29.018 -1.467 31.874 1.00 91.94 107 LYS A N 1
ATOM 838 C CA . LYS A 1 107 ? -27.665 -0.903 31.765 1.00 91.94 107 LYS A CA 1
ATOM 839 C C . LYS A 1 107 ? -26.708 -1.880 31.084 1.00 91.94 107 LYS A C 1
ATOM 841 O O . LYS A 1 107 ? -25.821 -1.457 30.344 1.00 91.94 107 LYS A O 1
ATOM 846 N N . ALA A 1 108 ? -26.844 -3.170 31.369 1.00 89.81 108 ALA A N 1
ATOM 847 C CA . ALA A 1 108 ? -26.011 -4.209 30.785 1.00 89.81 108 ALA A CA 1
ATOM 848 C C . ALA A 1 108 ? -26.288 -4.375 29.278 1.00 89.81 108 ALA A C 1
ATOM 850 O O . ALA A 1 108 ? -25.334 -4.409 28.504 1.00 89.81 108 ALA A O 1
ATOM 851 N N . LEU A 1 109 ? -27.551 -4.323 28.846 1.00 92.31 109 LEU A N 1
ATOM 852 C CA . LEU A 1 109 ? -27.934 -4.319 27.428 1.00 92.31 109 LEU A CA 1
ATOM 853 C C . LEU A 1 109 ? -27.397 -3.088 26.687 1.00 92.31 109 LEU A C 1
ATOM 855 O O . LEU A 1 109 ? -26.749 -3.238 25.655 1.00 92.31 109 LEU A O 1
ATOM 859 N N . LYS A 1 110 ? -27.527 -1.884 27.263 1.00 94.06 110 LYS A N 1
ATOM 860 C CA . LYS A 1 110 ? -26.925 -0.663 26.690 1.00 94.06 110 LYS A CA 1
ATOM 861 C C . LYS A 1 110 ? -25.410 -0.786 26.505 1.00 94.06 110 LYS A C 1
ATOM 863 O O . LYS A 1 110 ? -24.855 -0.295 25.526 1.00 94.06 110 LYS A O 1
ATOM 868 N N . ASN A 1 111 ? -24.715 -1.441 27.436 1.00 92.38 111 ASN A N 1
ATOM 869 C CA . ASN A 1 111 ? -23.281 -1.690 27.279 1.00 92.38 111 ASN A CA 1
ATOM 870 C C . ASN A 1 111 ? -22.992 -2.676 26.140 1.00 92.38 111 ASN A C 1
ATOM 872 O O . ASN A 1 111 ? -22.032 -2.455 25.404 1.00 92.38 111 ASN A O 1
ATOM 876 N N . ALA A 1 112 ? -23.800 -3.730 25.987 1.00 93.06 112 ALA A N 1
ATOM 877 C CA . ALA A 1 112 ? -23.664 -4.682 24.888 1.00 93.06 112 ALA A CA 1
ATOM 878 C C . ALA A 1 112 ? -23.797 -3.984 23.527 1.00 93.06 112 ALA A C 1
ATOM 880 O O . ALA A 1 112 ? -22.878 -4.071 22.715 1.00 93.06 112 ALA A O 1
ATOM 881 N N . GLU A 1 113 ? -24.839 -3.168 23.346 1.00 95.12 113 GLU A N 1
ATOM 882 C CA . GLU A 1 113 ? -25.051 -2.365 22.131 1.00 95.12 113 GLU A CA 1
ATOM 883 C C . GLU A 1 113 ? -23.857 -1.446 21.819 1.00 95.12 113 GLU A C 1
ATOM 885 O O . GLU A 1 113 ? -23.429 -1.319 20.670 1.00 95.12 113 GLU A O 1
ATOM 890 N N . ILE A 1 114 ? -23.267 -0.810 22.840 1.00 96.62 114 ILE A N 1
ATOM 891 C CA . ILE A 1 114 ? -22.076 0.034 22.663 1.00 96.62 114 ILE A CA 1
ATOM 892 C C . ILE A 1 114 ? -20.887 -0.788 22.160 1.00 96.62 114 ILE A C 1
ATOM 894 O O . ILE A 1 114 ? -20.140 -0.312 21.300 1.00 96.62 114 ILE A O 1
ATOM 898 N N . TYR A 1 115 ? -20.662 -1.976 22.720 1.00 95.31 115 TYR A N 1
ATOM 899 C CA . TYR A 1 115 ? -19.554 -2.832 22.304 1.00 95.31 115 TYR A CA 1
ATOM 900 C C . TYR A 1 115 ? -19.769 -3.396 20.898 1.00 95.31 115 TYR A C 1
ATOM 902 O O . TYR A 1 115 ? -18.830 -3.373 20.108 1.00 95.31 115 TYR A O 1
ATOM 910 N N . GLU A 1 116 ? -20.993 -3.788 20.554 1.00 94.12 116 GLU A N 1
ATOM 911 C CA . GLU A 1 116 ? -21.372 -4.251 19.213 1.00 94.12 116 GLU A CA 1
ATOM 912 C C . GLU A 1 116 ? -21.183 -3.158 18.165 1.00 94.12 116 GLU A C 1
ATOM 914 O O . GLU A 1 116 ? -20.518 -3.376 17.154 1.00 94.12 116 GLU A O 1
ATOM 919 N N . ARG A 1 117 ? -21.647 -1.933 18.442 1.00 95.94 117 ARG A N 1
ATOM 920 C CA . ARG A 1 117 ? -21.401 -0.793 17.549 1.00 95.94 117 ARG A CA 1
ATOM 921 C C . ARG A 1 117 ? -19.905 -0.555 17.336 1.00 95.94 117 ARG A C 1
ATOM 923 O O . ARG A 1 117 ? -19.474 -0.300 16.218 1.00 95.94 117 ARG A O 1
ATOM 930 N N . ARG A 1 118 ? -19.094 -0.646 18.396 1.00 94.06 118 ARG A N 1
ATOM 931 C CA . ARG A 1 118 ? -17.632 -0.482 18.298 1.00 94.06 118 ARG A CA 1
ATOM 932 C C . ARG A 1 118 ? -16.949 -1.614 17.531 1.00 94.06 118 ARG A C 1
ATOM 934 O O . ARG A 1 118 ? -15.898 -1.360 16.947 1.00 94.06 118 ARG A O 1
ATOM 941 N N . ALA A 1 119 ? -17.486 -2.832 17.585 1.00 93.62 119 ALA A N 1
ATOM 942 C CA . ALA A 1 119 ? -17.019 -3.952 16.774 1.00 93.62 119 ALA A CA 1
ATOM 943 C C . ALA A 1 119 ? -17.345 -3.695 15.296 1.00 93.62 119 ALA A C 1
ATOM 945 O O . ALA A 1 119 ? -16.425 -3.648 14.488 1.00 93.62 119 ALA A O 1
ATOM 946 N N . SER A 1 120 ? -18.594 -3.348 14.980 1.00 93.31 120 SER A N 1
ATOM 947 C CA . SER A 1 120 ? -19.029 -3.039 13.611 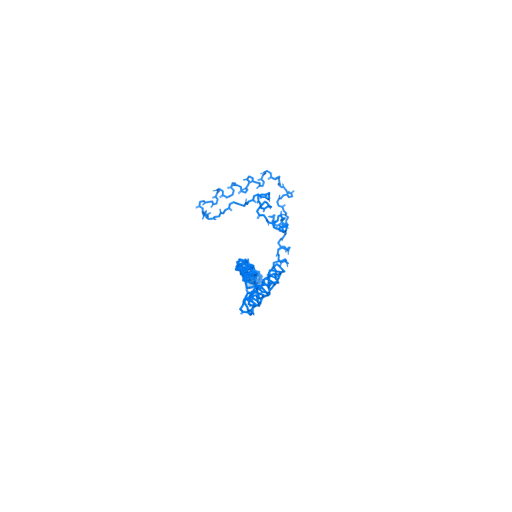1.00 93.31 120 SER A CA 1
ATOM 948 C C . SER A 1 120 ? -18.274 -1.856 12.981 1.00 93.31 120 SER A C 1
ATOM 950 O O . SER A 1 120 ? -17.832 -1.916 11.835 1.00 93.31 120 SER A O 1
ATOM 952 N N . GLU A 1 121 ? -18.012 -0.790 13.745 1.00 93.00 121 GLU A N 1
ATOM 953 C CA . GLU A 1 121 ? -17.168 0.325 13.284 1.00 93.00 121 GLU A CA 1
ATOM 954 C C . GLU A 1 121 ? -15.717 -0.094 12.991 1.00 93.00 121 GLU A C 1
ATOM 956 O O . GLU A 1 121 ? -15.038 0.548 12.186 1.00 93.00 121 GLU A O 1
ATOM 961 N N . ALA A 1 122 ? -15.207 -1.118 13.678 1.00 92.06 122 ALA A N 1
ATOM 962 C CA . ALA A 1 122 ? -13.879 -1.661 13.422 1.00 92.06 122 ALA A CA 1
ATOM 963 C C . ALA A 1 122 ? -13.886 -2.629 12.227 1.00 92.06 122 ALA A C 1
ATOM 965 O O . ALA A 1 122 ? -12.947 -2.583 11.439 1.00 92.06 122 ALA A O 1
ATOM 966 N N . GLU A 1 123 ? -14.945 -3.418 12.034 1.00 91.50 123 GLU A N 1
ATOM 967 C CA . GLU A 1 123 ? -15.138 -4.280 10.855 1.00 91.50 123 GLU A CA 1
ATOM 968 C C . GLU A 1 123 ? -15.142 -3.470 9.555 1.00 91.50 123 GLU A C 1
ATOM 970 O O . GLU A 1 123 ? -14.387 -3.778 8.636 1.00 91.50 123 GLU A O 1
ATOM 975 N N . GLY A 1 124 ? -15.881 -2.356 9.508 1.00 90.44 124 GLY A N 1
ATOM 976 C CA . GLY A 1 124 ? -15.881 -1.486 8.326 1.00 90.44 124 GLY A CA 1
ATOM 977 C C . GLY A 1 124 ? -14.497 -0.905 7.996 1.00 90.44 124 GLY A C 1
ATOM 978 O O . GLY A 1 124 ? -14.188 -0.628 6.839 1.00 90.44 124 GLY A O 1
ATOM 979 N N . LYS A 1 125 ? -13.624 -0.745 9.001 1.00 91.62 125 LYS A N 1
ATOM 980 C CA . LYS A 1 125 ? -12.226 -0.331 8.786 1.00 91.62 125 LYS A CA 1
ATOM 981 C C . LYS A 1 125 ? -11.356 -1.486 8.305 1.00 91.62 125 LYS A C 1
ATOM 983 O O . LYS A 1 125 ? -10.494 -1.256 7.464 1.00 91.62 125 LYS A O 1
ATOM 988 N N . VAL A 1 126 ? -11.586 -2.695 8.818 1.00 93.31 126 VAL A N 1
ATOM 989 C CA . VAL A 1 126 ? -10.899 -3.922 8.392 1.00 93.31 126 VAL A CA 1
ATOM 990 C C . VAL A 1 126 ? -11.096 -4.150 6.897 1.00 93.31 126 VAL A C 1
ATOM 992 O O . VAL A 1 126 ? -10.102 -4.288 6.193 1.00 93.31 126 VAL A O 1
ATOM 995 N N . GLU A 1 127 ? -12.330 -4.085 6.391 1.00 89.00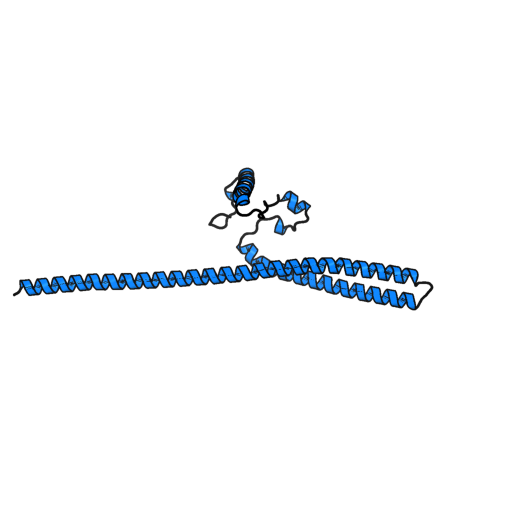 127 GLU A N 1
ATOM 996 C CA . GLU A 1 127 ? -12.607 -4.278 4.957 1.00 89.00 127 GLU A CA 1
ATOM 997 C C . GLU A 1 127 ? -11.843 -3.277 4.076 1.00 89.00 127 GLU A C 1
ATOM 999 O O . GLU A 1 127 ? -11.202 -3.648 3.088 1.00 89.00 127 GLU A O 1
ATOM 1004 N N . GLY A 1 128 ? -11.856 -1.995 4.458 1.00 89.69 128 GLY A N 1
ATOM 1005 C CA . GLY A 1 128 ? -11.123 -0.954 3.740 1.00 89.69 128 GLY A CA 1
ATOM 1006 C C . GLY A 1 128 ? -9.606 -1.160 3.774 1.00 89.69 128 GLY A C 1
ATOM 1007 O O . GLY A 1 128 ? -8.926 -0.923 2.774 1.00 89.69 128 GLY A O 1
ATOM 1008 N N . LEU A 1 129 ? -9.070 -1.616 4.906 1.00 92.06 129 LEU A N 1
ATOM 1009 C CA . LEU A 1 129 ? -7.641 -1.862 5.080 1.00 92.06 129 LEU A CA 1
ATOM 1010 C C . LEU A 1 129 ? -7.177 -3.111 4.309 1.00 92.06 129 LEU A C 1
ATOM 1012 O O . LEU A 1 129 ? -6.121 -3.081 3.683 1.00 92.06 129 LEU A O 1
ATOM 1016 N N . GLU A 1 130 ? -7.977 -4.179 4.283 1.00 92.81 130 GLU A N 1
ATOM 1017 C CA . GLU A 1 130 ? -7.702 -5.388 3.493 1.00 92.81 130 GLU A CA 1
ATOM 1018 C C . GLU A 1 130 ? -7.664 -5.079 1.995 1.00 92.81 130 GLU A C 1
ATOM 1020 O O . GLU A 1 130 ? -6.734 -5.491 1.298 1.00 92.81 130 GLU A O 1
ATOM 1025 N N . ALA A 1 131 ? -8.616 -4.280 1.504 1.00 91.50 131 ALA A N 1
ATOM 1026 C CA . ALA A 1 131 ? -8.616 -3.828 0.117 1.00 91.50 131 ALA A CA 1
ATOM 1027 C C . ALA A 1 131 ? -7.351 -3.017 -0.231 1.00 91.50 131 ALA A C 1
ATOM 1029 O O . ALA A 1 131 ? -6.784 -3.192 -1.312 1.00 91.50 131 ALA A O 1
ATOM 1030 N N . GLN A 1 132 ? -6.877 -2.164 0.687 1.00 90.00 132 GLN A N 1
ATOM 1031 C CA . GLN A 1 132 ? -5.629 -1.414 0.507 1.00 90.00 132 GLN A CA 1
ATOM 1032 C C . GLN A 1 132 ? -4.401 -2.328 0.473 1.00 90.00 132 GLN A C 1
ATOM 1034 O O . GLN A 1 132 ? -3.554 -2.155 -0.400 1.00 90.00 132 GLN A O 1
ATOM 1039 N N . ILE A 1 133 ? -4.307 -3.305 1.381 1.00 93.12 133 ILE A N 1
ATOM 1040 C CA . ILE A 1 133 ? -3.195 -4.268 1.413 1.00 93.12 133 ILE A CA 1
ATOM 1041 C C . ILE A 1 133 ? -3.131 -5.037 0.090 1.00 93.12 133 ILE A C 1
ATOM 1043 O O . ILE A 1 133 ? -2.082 -5.059 -0.546 1.00 93.12 133 ILE A O 1
ATOM 1047 N N . ILE A 1 134 ? -4.262 -5.568 -0.385 1.00 93.81 134 ILE A N 1
ATOM 1048 C CA . ILE A 1 134 ? -4.335 -6.289 -1.666 1.00 93.81 134 ILE A CA 1
ATOM 1049 C C . ILE A 1 134 ? -3.893 -5.397 -2.832 1.00 93.81 134 ILE A C 1
ATOM 1051 O O . ILE A 1 134 ? -3.198 -5.850 -3.743 1.00 93.81 134 ILE A O 1
ATOM 1055 N N . ALA A 1 135 ? -4.302 -4.126 -2.839 1.00 90.88 135 ALA A N 1
ATOM 1056 C CA . ALA A 1 135 ? -3.896 -3.189 -3.879 1.00 90.88 135 ALA A CA 1
ATOM 1057 C C . ALA A 1 135 ? -2.377 -2.942 -3.865 1.00 90.88 135 ALA A C 1
ATOM 1059 O O . ALA A 1 135 ? -1.755 -2.962 -4.927 1.00 90.88 135 ALA A O 1
ATOM 1060 N N . LEU A 1 136 ? -1.774 -2.767 -2.687 1.00 91.06 136 LEU A N 1
ATOM 1061 C CA . LEU A 1 136 ? -0.330 -2.564 -2.542 1.00 91.06 136 LEU A CA 1
ATOM 1062 C C . LEU A 1 136 ? 0.473 -3.816 -2.917 1.00 91.06 136 LEU A C 1
ATOM 1064 O O . LEU A 1 136 ? 1.458 -3.707 -3.642 1.00 91.06 136 LEU A O 1
ATOM 1068 N N . GLU A 1 137 ? 0.021 -5.005 -2.519 1.00 92.62 137 GLU A N 1
ATOM 1069 C CA . GLU A 1 137 ? 0.654 -6.280 -2.888 1.00 92.62 137 GLU A CA 1
ATOM 1070 C C . GLU A 1 137 ? 0.647 -6.505 -4.406 1.00 92.62 137 GLU A C 1
ATOM 1072 O O . GLU A 1 137 ? 1.628 -6.976 -4.983 1.00 92.62 137 GLU A O 1
ATOM 1077 N N . ARG A 1 138 ? -0.437 -6.116 -5.093 1.00 92.88 138 ARG A N 1
ATOM 1078 C CA . ARG A 1 138 ? -0.490 -6.152 -6.565 1.00 92.88 138 ARG A CA 1
ATOM 1079 C C . ARG A 1 138 ? 0.550 -5.230 -7.195 1.00 92.88 138 ARG A C 1
ATOM 1081 O O . ARG A 1 138 ? 1.164 -5.608 -8.191 1.00 92.88 138 ARG A O 1
ATOM 1088 N N . VAL A 1 139 ? 0.742 -4.038 -6.631 1.00 88.94 139 VAL A N 1
ATOM 1089 C CA . VAL A 1 139 ? 1.753 -3.077 -7.098 1.00 88.94 139 VAL A CA 1
ATOM 1090 C C . VAL A 1 139 ? 3.160 -3.633 -6.874 1.00 88.94 139 VAL A C 1
ATOM 1092 O O . VAL A 1 139 ? 3.989 -3.570 -7.781 1.00 88.94 139 VAL A O 1
ATOM 1095 N N . GLU A 1 140 ? 3.424 -4.227 -5.710 1.00 89.31 140 GLU A N 1
ATOM 1096 C CA . GLU A 1 140 ? 4.712 -4.851 -5.393 1.00 89.31 140 GLU A CA 1
ATOM 1097 C C . GLU A 1 140 ? 5.025 -6.027 -6.333 1.00 89.31 140 GLU A C 1
ATOM 1099 O O . GLU A 1 140 ? 6.125 -6.112 -6.883 1.00 89.31 140 GLU A O 1
ATOM 1104 N N . ALA A 1 141 ? 4.040 -6.885 -6.608 1.00 90.00 141 ALA A N 1
ATOM 1105 C CA . ALA A 1 141 ? 4.189 -7.988 -7.554 1.00 90.00 141 ALA A CA 1
ATOM 1106 C C . ALA A 1 141 ? 4.444 -7.494 -8.989 1.00 90.00 141 ALA A C 1
ATOM 1108 O O . ALA A 1 141 ? 5.333 -8.002 -9.677 1.00 90.00 141 ALA A O 1
ATOM 1109 N N . ALA A 1 142 ? 3.698 -6.479 -9.441 1.00 89.31 142 ALA A N 1
ATOM 1110 C CA . ALA A 1 142 ? 3.887 -5.879 -10.760 1.00 89.31 142 ALA A CA 1
ATOM 1111 C C . ALA A 1 142 ? 5.276 -5.238 -10.902 1.00 89.31 142 ALA A C 1
ATOM 1113 O O . ALA A 1 142 ? 5.918 -5.390 -11.942 1.00 89.31 142 ALA A O 1
ATOM 1114 N N . LYS A 1 143 ? 5.768 -4.578 -9.846 1.00 86.69 143 LYS A N 1
ATOM 1115 C CA . LYS A 1 143 ? 7.136 -4.053 -9.779 1.00 86.69 143 LYS A CA 1
ATOM 1116 C C . LYS A 1 143 ? 8.161 -5.176 -9.942 1.00 86.69 143 LYS A C 1
ATOM 1118 O O . LYS A 1 143 ? 9.017 -5.074 -10.816 1.00 86.69 143 LYS A O 1
ATOM 1123 N N . GLY A 1 144 ? 8.060 -6.248 -9.153 1.00 86.31 144 GLY A N 1
ATOM 1124 C CA . GLY A 1 144 ? 8.991 -7.378 -9.242 1.00 86.31 144 GLY A CA 1
ATOM 1125 C C . GLY A 1 144 ? 9.011 -8.015 -10.637 1.00 86.31 144 GLY A C 1
ATOM 1126 O O . GLY A 1 144 ? 10.076 -8.322 -11.171 1.00 86.31 144 GLY A O 1
ATOM 1127 N N . ALA A 1 145 ? 7.844 -8.137 -11.278 1.00 90.81 145 ALA A N 1
ATOM 1128 C CA . ALA A 1 145 ? 7.744 -8.615 -12.655 1.00 90.81 145 ALA A CA 1
ATOM 1129 C C . ALA A 1 145 ? 8.412 -7.661 -13.663 1.00 90.81 145 ALA A C 1
ATOM 1131 O O . ALA A 1 145 ? 9.107 -8.118 -14.571 1.00 90.81 145 ALA A O 1
ATOM 1132 N N . ALA A 1 146 ? 8.237 -6.347 -13.500 1.00 87.19 146 ALA A N 1
ATOM 1133 C CA . ALA A 1 146 ? 8.859 -5.343 -14.361 1.00 87.19 146 ALA A CA 1
ATOM 1134 C C . ALA A 1 146 ? 10.391 -5.315 -14.214 1.00 87.19 146 ALA A C 1
ATOM 1136 O O . ALA A 1 146 ? 11.100 -5.224 -15.216 1.00 87.19 146 ALA A O 1
ATOM 1137 N N . GLU A 1 147 ? 10.907 -5.436 -12.988 1.00 87.25 147 GLU A N 1
ATOM 1138 C CA . GLU A 1 147 ? 12.348 -5.528 -12.720 1.00 87.25 147 GLU A CA 1
ATOM 1139 C C . GLU A 1 147 ? 12.946 -6.792 -13.352 1.00 87.25 147 GLU A C 1
ATOM 1141 O O . GLU A 1 147 ? 13.935 -6.701 -14.080 1.00 87.25 147 GLU A O 1
ATOM 1146 N N . ALA A 1 148 ? 12.291 -7.945 -13.190 1.00 90.81 148 ALA A N 1
ATOM 1147 C CA . ALA A 1 148 ? 12.726 -9.192 -13.816 1.00 90.81 148 ALA A CA 1
ATOM 1148 C C . ALA A 1 148 ? 12.710 -9.116 -15.353 1.00 90.81 148 ALA A C 1
ATOM 1150 O O . ALA A 1 148 ? 13.646 -9.576 -16.008 1.00 90.81 148 ALA A O 1
ATOM 1151 N N . ALA A 1 149 ? 11.671 -8.514 -15.941 1.00 92.56 149 ALA A N 1
ATOM 1152 C CA . ALA A 1 149 ? 11.575 -8.331 -17.388 1.00 92.56 149 ALA A CA 1
ATOM 1153 C C . ALA A 1 149 ? 12.680 -7.407 -17.924 1.00 92.56 149 ALA A C 1
ATOM 1155 O O . ALA A 1 149 ? 13.277 -7.696 -18.963 1.00 92.56 149 ALA A O 1
ATOM 1156 N N . ARG A 1 150 ? 12.992 -6.321 -17.204 1.00 89.88 150 ARG A N 1
ATOM 1157 C CA . ARG A 1 150 ? 14.110 -5.430 -17.537 1.00 89.88 150 ARG A CA 1
ATOM 1158 C C . ARG A 1 150 ? 15.435 -6.186 -17.510 1.00 89.88 150 ARG A C 1
ATOM 1160 O O . ARG A 1 150 ? 16.209 -6.072 -18.455 1.00 89.88 150 ARG A O 1
ATOM 1167 N N . ASP A 1 151 ? 15.693 -6.954 -16.457 1.00 91.38 151 ASP A N 1
ATOM 1168 C CA . ASP A 1 151 ? 16.958 -7.677 -16.306 1.00 91.38 151 ASP A CA 1
ATOM 1169 C C . ASP A 1 151 ? 17.129 -8.733 -17.406 1.00 91.38 151 ASP A C 1
ATOM 1171 O O . ASP A 1 151 ? 18.194 -8.834 -18.013 1.00 91.38 151 ASP A O 1
ATOM 1175 N N . GLN A 1 152 ? 16.053 -9.441 -17.763 1.00 93.25 152 GLN A N 1
ATOM 1176 C CA . GLN A 1 152 ? 16.046 -10.352 -18.911 1.00 93.25 152 GLN A CA 1
ATOM 1177 C C . GLN A 1 152 ? 16.326 -9.629 -20.235 1.00 93.25 152 GLN A C 1
ATOM 1179 O O . GLN A 1 152 ? 17.092 -10.136 -21.055 1.00 93.25 152 GLN A O 1
ATOM 1184 N N . ALA A 1 153 ? 15.734 -8.450 -20.453 1.00 92.25 153 ALA A N 1
ATOM 1185 C CA . ALA A 1 153 ? 15.972 -7.658 -21.657 1.00 92.25 153 ALA A CA 1
ATOM 1186 C C . ALA A 1 153 ? 17.430 -7.180 -21.751 1.00 92.25 153 ALA A C 1
ATOM 1188 O O . ALA A 1 153 ? 18.027 -7.260 -22.824 1.00 92.25 153 ALA A O 1
ATOM 1189 N N . LEU A 1 154 ? 18.021 -6.749 -20.632 1.00 92.25 154 LEU A N 1
ATOM 1190 C CA . LEU A 1 154 ? 19.424 -6.335 -20.566 1.00 92.25 154 LEU A CA 1
ATOM 1191 C C . LEU A 1 154 ? 20.377 -7.499 -20.857 1.00 92.25 154 LEU A C 1
ATOM 1193 O O . LEU A 1 154 ? 21.330 -7.339 -21.616 1.00 92.25 154 LEU A O 1
ATOM 1197 N N . GLU A 1 155 ? 20.120 -8.682 -20.302 1.00 92.88 155 GLU A N 1
ATOM 1198 C CA . GLU A 1 155 ? 20.942 -9.864 -20.585 1.00 92.88 155 GLU A CA 1
ATOM 1199 C C . GLU A 1 155 ? 20.781 -10.347 -22.034 1.00 92.88 155 GLU A C 1
ATOM 1201 O O . GLU A 1 155 ? 21.764 -10.698 -22.692 1.00 92.88 155 GLU A O 1
ATOM 1206 N N . ALA A 1 156 ? 19.565 -10.295 -22.583 1.00 93.25 156 ALA A N 1
ATOM 1207 C CA . ALA A 1 156 ? 19.327 -10.594 -23.992 1.00 93.25 156 ALA A CA 1
ATOM 1208 C C . ALA A 1 156 ? 20.063 -9.613 -24.918 1.00 93.25 156 ALA A C 1
ATOM 1210 O O . ALA A 1 156 ? 20.647 -10.046 -25.918 1.00 93.25 156 ALA A O 1
ATOM 1211 N N . GLN A 1 157 ? 20.071 -8.321 -24.569 1.00 93.06 157 GLN A N 1
ATOM 1212 C CA . GLN A 1 157 ? 20.805 -7.281 -25.284 1.00 93.06 157 GLN A CA 1
ATOM 1213 C C . GLN A 1 157 ? 22.311 -7.555 -25.262 1.00 93.06 157 GLN A C 1
ATOM 1215 O O . GLN A 1 157 ? 22.904 -7.682 -26.330 1.00 93.06 157 GLN A O 1
ATOM 1220 N N . LYS A 1 158 ? 22.916 -7.740 -24.081 1.00 92.75 158 LYS A N 1
ATOM 1221 C CA . LYS A 1 158 ? 24.351 -8.065 -23.957 1.00 92.75 158 LYS A CA 1
ATOM 1222 C C . LYS A 1 158 ? 24.722 -9.315 -24.752 1.00 92.75 158 LYS A C 1
ATOM 1224 O O . LYS A 1 158 ? 25.743 -9.362 -25.433 1.00 92.75 158 LYS A O 1
ATOM 1229 N N . GLY A 1 159 ? 23.871 -10.341 -24.698 1.00 93.44 159 GLY A N 1
ATOM 1230 C CA . GLY A 1 159 ? 24.063 -11.558 -25.478 1.00 93.44 159 GLY A CA 1
ATOM 1231 C C . GLY A 1 159 ? 23.991 -11.314 -26.989 1.00 93.44 159 GLY A C 1
ATOM 1232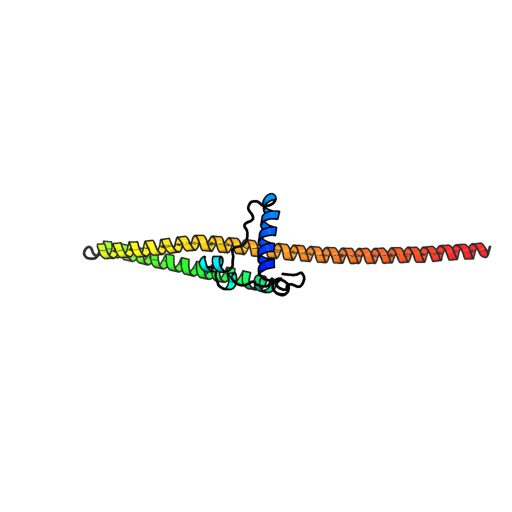 O O . GLY A 1 159 ? 24.717 -11.956 -27.745 1.00 93.44 159 GLY A O 1
ATOM 1233 N N . ALA A 1 160 ? 23.120 -10.414 -27.450 1.00 91.38 160 ALA A N 1
ATOM 1234 C CA . ALA A 1 160 ? 23.036 -10.027 -28.856 1.00 91.38 160 ALA A CA 1
ATOM 1235 C C . ALA A 1 160 ? 24.258 -9.217 -29.304 1.00 91.38 160 ALA A C 1
ATOM 1237 O O . ALA A 1 160 ? 24.807 -9.521 -30.360 1.00 91.38 160 ALA A O 1
ATOM 1238 N N . GLU A 1 161 ? 24.711 -8.268 -28.485 1.00 92.25 161 GLU A N 1
ATOM 1239 C CA . GLU A 1 161 ? 25.925 -7.477 -28.717 1.00 92.25 161 GLU A CA 1
ATOM 1240 C C . GLU A 1 161 ? 27.151 -8.390 -28.843 1.00 92.25 161 GLU A C 1
ATOM 1242 O O . GLU A 1 161 ? 27.830 -8.363 -29.865 1.00 92.25 161 GLU A O 1
ATOM 1247 N N . SER A 1 162 ? 27.352 -9.320 -27.905 1.00 93.06 162 SER A N 1
ATOM 1248 C CA . SER A 1 162 ? 28.460 -10.285 -27.974 1.00 93.06 162 SER A CA 1
ATOM 1249 C C . SER A 1 162 ? 28.414 -11.169 -29.232 1.00 93.06 162 SER A C 1
ATOM 1251 O O . SER A 1 162 ? 29.448 -11.471 -29.834 1.00 93.06 162 SER A O 1
ATOM 1253 N N . ARG A 1 163 ? 27.218 -11.584 -29.675 1.00 93.25 163 ARG A N 1
ATOM 1254 C CA . ARG A 1 163 ? 27.066 -12.340 -30.932 1.00 93.25 163 ARG A CA 1
ATOM 1255 C C . ARG A 1 163 ? 27.374 -11.486 -32.159 1.00 93.25 163 ARG A C 1
ATOM 1257 O O . ARG A 1 163 ? 27.948 -12.017 -33.109 1.00 93.25 163 ARG A O 1
ATOM 1264 N N . ALA A 1 164 ? 26.984 -10.212 -32.149 1.00 90.88 164 ALA A N 1
ATOM 1265 C CA . ALA A 1 164 ? 27.288 -9.274 -33.222 1.00 90.88 164 ALA A CA 1
ATOM 1266 C C . ALA A 1 164 ? 28.803 -9.045 -33.324 1.00 90.88 164 ALA A C 1
ATOM 1268 O O . ALA A 1 164 ? 29.363 -9.248 -34.396 1.00 90.88 164 ALA A O 1
ATOM 1269 N N . GLU A 1 165 ? 29.479 -8.780 -32.203 1.00 91.81 165 GLU A N 1
ATOM 1270 C CA . GLU A 1 165 ? 30.942 -8.638 -32.142 1.00 91.81 165 GLU A CA 1
ATOM 1271 C C . GLU A 1 165 ? 31.667 -9.894 -32.654 1.00 91.81 165 GLU A C 1
ATOM 1273 O O . GLU A 1 165 ? 32.602 -9.815 -33.453 1.00 91.81 165 GLU A O 1
ATOM 1278 N N . ALA A 1 166 ? 31.210 -11.086 -32.252 1.00 91.31 166 ALA A N 1
ATOM 1279 C CA . ALA A 1 166 ? 31.783 -12.343 -32.730 1.00 91.31 166 ALA A CA 1
ATOM 1280 C C . ALA A 1 166 ? 31.566 -12.556 -34.240 1.00 91.31 166 ALA A C 1
ATOM 1282 O O . ALA A 1 166 ? 32.433 -13.115 -34.917 1.00 91.31 166 ALA A O 1
ATOM 1283 N N . ALA A 1 167 ? 30.418 -12.139 -34.779 1.00 90.62 167 ALA A N 1
ATOM 1284 C CA . ALA A 1 167 ? 30.144 -12.201 -36.211 1.00 90.62 167 ALA A CA 1
ATOM 1285 C C . ALA A 1 167 ? 31.012 -11.204 -36.993 1.00 90.62 167 ALA A C 1
ATOM 1287 O O . ALA A 1 167 ? 31.592 -11.585 -38.009 1.00 90.62 167 ALA A O 1
ATOM 1288 N N . GLU A 1 168 ? 31.166 -9.975 -36.495 1.00 90.19 168 GLU A N 1
ATOM 1289 C CA . GLU A 1 168 ? 32.053 -8.961 -37.074 1.00 90.19 168 GLU A CA 1
ATOM 1290 C C . GLU A 1 168 ? 33.509 -9.435 -37.113 1.00 90.19 168 GLU A C 1
ATOM 1292 O O . GLU A 1 168 ? 34.152 -9.345 -38.160 1.00 90.19 168 GLU A O 1
ATOM 1297 N N . SER A 1 169 ? 34.014 -10.025 -36.021 1.00 90.00 169 SER A N 1
ATOM 1298 C CA . SER A 1 169 ? 35.365 -10.603 -35.992 1.00 90.00 169 SER A CA 1
ATOM 1299 C C . SER A 1 169 ? 35.542 -11.678 -37.066 1.00 90.00 169 SER A C 1
ATOM 1301 O O . SER A 1 169 ? 36.518 -11.649 -37.809 1.00 90.00 169 SER A O 1
ATOM 1303 N N . ARG A 1 170 ? 34.575 -12.596 -37.207 1.00 91.31 170 ARG A N 1
ATOM 1304 C CA . ARG A 1 170 ? 34.633 -13.659 -38.226 1.00 91.31 170 ARG A CA 1
ATOM 1305 C C . ARG A 1 170 ? 34.603 -13.108 -39.648 1.00 91.31 170 ARG A C 1
ATOM 1307 O O . ARG A 1 170 ? 35.301 -13.636 -40.507 1.00 91.31 170 ARG A O 1
ATOM 1314 N N . MET A 1 171 ? 33.801 -12.074 -39.912 1.00 86.88 171 MET A N 1
ATOM 1315 C CA . MET A 1 171 ? 33.776 -11.431 -41.230 1.00 86.88 171 MET A CA 1
ATOM 1316 C C . MET A 1 171 ? 35.123 -10.786 -41.549 1.00 86.88 171 MET A C 1
ATOM 1318 O O . MET A 1 171 ? 35.651 -10.995 -42.638 1.00 86.88 171 MET A O 1
ATOM 1322 N N . LYS A 1 172 ? 35.725 -10.093 -40.580 1.00 88.31 172 LYS A N 1
ATOM 1323 C CA . LYS A 1 172 ? 37.047 -9.481 -40.737 1.00 88.31 172 LYS A CA 1
ATOM 1324 C C . LYS A 1 172 ? 38.148 -10.517 -40.994 1.00 88.31 172 LYS A C 1
ATOM 1326 O O . LYS A 1 172 ? 39.026 -10.295 -41.830 1.00 88.31 172 LYS A O 1
ATOM 1331 N N . ASP A 1 173 ? 38.088 -11.667 -40.327 1.00 86.00 173 ASP A N 1
ATOM 1332 C CA . ASP A 1 173 ? 39.024 -12.775 -40.558 1.00 86.00 173 ASP A CA 1
ATOM 1333 C C . ASP A 1 173 ? 38.862 -13.377 -41.967 1.00 86.00 173 ASP A C 1
ATOM 1335 O O . ASP A 1 173 ? 39.849 -13.670 -42.643 1.00 86.00 173 ASP A O 1
ATOM 1339 N N . LEU A 1 174 ? 37.625 -13.513 -42.459 1.00 84.19 174 LEU A N 1
ATOM 1340 C CA . LEU A 1 174 ? 37.351 -13.984 -43.822 1.00 84.19 174 LEU A CA 1
ATOM 1341 C C . LEU A 1 174 ? 37.800 -12.982 -44.892 1.00 84.19 174 LEU A C 1
ATOM 1343 O O . LEU A 1 174 ? 38.370 -13.388 -45.904 1.00 84.19 174 LEU A O 1
ATOM 1347 N N . GLU A 1 175 ? 37.578 -11.685 -44.677 1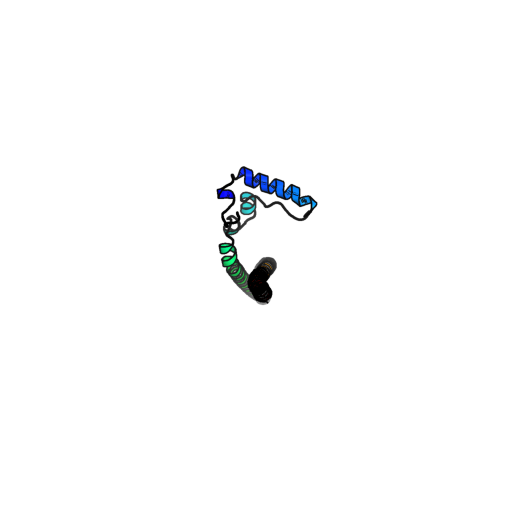.00 81.69 175 GLU A N 1
ATOM 1348 C CA . GLU A 1 175 ? 38.035 -10.627 -45.585 1.00 81.69 175 GLU A CA 1
ATOM 1349 C C . GLU A 1 175 ? 39.563 -10.592 -45.677 1.00 81.69 175 GLU A C 1
ATOM 1351 O O . GLU A 1 175 ? 40.124 -10.583 -46.774 1.00 81.69 175 GLU A O 1
ATOM 1356 N N . THR A 1 176 ? 40.255 -10.634 -44.537 1.00 81.56 176 THR A N 1
ATOM 1357 C CA . THR A 1 176 ? 41.727 -10.638 -44.508 1.00 81.56 176 THR A CA 1
ATOM 1358 C C . THR A 1 176 ? 42.313 -11.914 -45.111 1.00 81.56 176 THR A C 1
ATO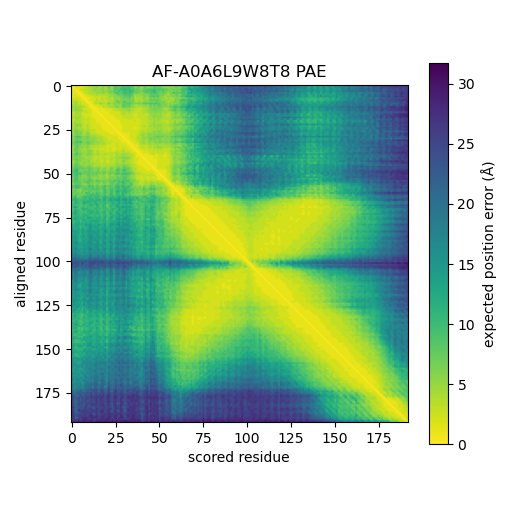M 1360 O O . THR A 1 176 ? 43.253 -11.834 -45.905 1.00 81.56 176 THR A O 1
ATOM 1363 N N . GLY A 1 177 ? 41.727 -13.080 -44.820 1.00 78.25 177 GLY A N 1
ATOM 1364 C CA . GLY A 1 177 ? 42.120 -14.353 -45.427 1.00 78.25 177 GLY A CA 1
ATOM 1365 C C . GLY A 1 177 ? 41.881 -14.398 -46.940 1.00 78.25 177 GLY A C 1
ATOM 1366 O O . GLY A 1 177 ? 42.741 -14.862 -47.689 1.00 78.25 177 GLY A O 1
ATOM 1367 N N . GLY A 1 178 ? 40.754 -13.860 -47.413 1.00 74.38 178 GLY A N 1
ATOM 1368 C CA . GLY A 1 178 ? 40.439 -13.760 -48.840 1.00 74.38 178 GLY A CA 1
ATOM 1369 C C . GLY A 1 178 ? 41.409 -12.851 -49.597 1.00 74.38 178 GLY A C 1
ATOM 1370 O O . GLY A 1 178 ? 41.886 -13.215 -50.671 1.00 74.38 178 GLY A O 1
ATOM 1371 N N . VAL A 1 179 ? 41.773 -11.704 -49.015 1.00 71.88 179 VAL A N 1
ATOM 1372 C CA . VAL A 1 179 ? 42.787 -10.800 -49.584 1.00 71.88 179 VAL A CA 1
ATOM 1373 C C . VAL A 1 179 ? 44.162 -11.475 -49.645 1.00 71.88 179 VAL A C 1
ATOM 1375 O O . VAL A 1 179 ? 44.860 -11.348 -50.652 1.00 71.88 179 VAL A O 1
ATOM 1378 N N . ALA A 1 180 ? 44.547 -12.228 -48.610 1.00 72.62 180 ALA A N 1
ATOM 1379 C CA . ALA A 1 180 ? 45.801 -12.978 -48.608 1.00 72.62 180 ALA A CA 1
ATOM 1380 C C . ALA A 1 180 ? 45.838 -14.045 -49.717 1.00 72.62 180 ALA A C 1
ATOM 1382 O O . ALA A 1 180 ? 46.807 -14.100 -50.472 1.00 72.62 180 ALA A O 1
ATOM 1383 N N . ALA A 1 181 ? 44.760 -14.819 -49.879 1.00 73.94 181 ALA A N 1
ATOM 1384 C CA . ALA A 1 181 ? 44.660 -15.855 -50.907 1.00 73.94 181 ALA A CA 1
ATOM 1385 C C . ALA A 1 181 ? 44.697 -15.286 -52.338 1.00 73.94 181 ALA A C 1
ATOM 1387 O O . ALA A 1 181 ? 45.328 -15.863 -53.223 1.00 73.94 181 ALA A O 1
ATOM 1388 N N . ILE A 1 182 ? 44.058 -14.133 -52.572 1.00 75.25 182 ILE A N 1
ATOM 1389 C CA . ILE A 1 182 ? 44.100 -13.446 -53.873 1.00 75.25 182 ILE A CA 1
ATOM 1390 C C . ILE A 1 182 ? 45.521 -12.960 -54.183 1.00 75.25 182 ILE A C 1
ATOM 1392 O O . ILE A 1 182 ? 46.004 -13.149 -55.300 1.00 75.25 182 ILE A O 1
ATOM 1396 N N . ASN A 1 183 ? 46.207 -12.368 -53.203 1.00 73.94 183 ASN A N 1
ATOM 1397 C CA . ASN A 1 183 ? 47.583 -11.902 -53.375 1.00 73.94 183 ASN A CA 1
ATOM 1398 C C . ASN A 1 183 ? 48.560 -13.062 -53.621 1.00 73.94 183 ASN A C 1
ATOM 1400 O O . ASN A 1 183 ? 49.460 -12.941 -54.452 1.00 73.94 183 ASN A O 1
ATOM 1404 N N . GLU A 1 184 ? 48.371 -14.194 -52.943 1.00 76.19 184 GLU A N 1
ATOM 1405 C CA . GLU A 1 184 ? 49.169 -15.402 -53.156 1.00 76.19 184 GLU A CA 1
ATOM 1406 C C . GLU A 1 184 ? 48.956 -15.971 -54.568 1.00 76.19 184 GLU A C 1
ATOM 1408 O O . GLU A 1 184 ? 49.926 -16.206 -55.290 1.00 76.19 184 GLU A O 1
ATOM 1413 N N . ALA A 1 185 ? 47.703 -16.089 -55.017 1.00 74.44 185 ALA A N 1
ATOM 1414 C CA . ALA A 1 185 ? 47.379 -16.543 -56.369 1.00 74.44 185 ALA A CA 1
ATOM 1415 C C . ALA A 1 185 ? 47.944 -15.609 -57.457 1.00 74.44 185 ALA A C 1
ATOM 1417 O O . ALA A 1 185 ? 48.471 -16.081 -58.466 1.00 74.44 185 ALA A O 1
ATOM 1418 N N . ALA A 1 186 ? 47.884 -14.291 -57.243 1.00 74.38 186 ALA A N 1
ATOM 1419 C CA . ALA A 1 186 ? 48.462 -13.304 -58.154 1.00 74.38 186 ALA A CA 1
ATOM 1420 C C . ALA A 1 186 ? 49.998 -13.400 -58.222 1.00 74.38 186 ALA A C 1
ATOM 1422 O O . ALA A 1 186 ? 50.573 -13.279 -59.302 1.00 74.38 186 ALA A O 1
ATOM 1423 N N . SER A 1 187 ? 50.661 -13.662 -57.091 1.00 75.88 187 SER A N 1
ATOM 1424 C CA . SER A 1 187 ? 52.113 -13.873 -57.028 1.00 75.88 187 SER A CA 1
ATOM 1425 C C . SER A 1 187 ? 52.542 -15.136 -57.781 1.00 75.88 187 SER A C 1
ATOM 1427 O O . SER A 1 187 ? 53.479 -15.092 -58.575 1.00 75.88 187 SER A O 1
ATOM 1429 N N . VAL A 1 188 ? 51.822 -16.249 -57.594 1.00 78.56 188 VAL A N 1
ATOM 1430 C CA . VAL A 1 188 ? 52.088 -17.513 -58.304 1.00 78.56 188 VAL A CA 1
ATOM 1431 C C . VAL A 1 188 ? 51.882 -17.353 -59.812 1.00 78.56 188 VAL A C 1
ATOM 1433 O O . VAL A 1 188 ? 52.710 -17.813 -60.593 1.00 78.56 188 VAL A O 1
ATOM 1436 N N . ALA A 1 189 ? 50.825 -16.654 -60.233 1.00 70.56 189 ALA A N 1
ATOM 1437 C CA . ALA A 1 189 ? 50.565 -16.384 -61.647 1.00 70.56 189 ALA A CA 1
ATOM 1438 C C . ALA A 1 189 ? 51.622 -15.472 -62.298 1.00 70.56 189 ALA A C 1
ATOM 1440 O O . ALA A 1 189 ? 51.859 -15.583 -63.494 1.00 70.56 189 ALA A O 1
ATOM 1441 N N . ALA A 1 190 ? 52.266 -14.586 -61.532 1.00 70.75 190 ALA A N 1
ATOM 1442 C CA . ALA A 1 190 ? 53.336 -13.718 -62.027 1.00 70.75 190 ALA A CA 1
ATOM 1443 C C . ALA A 1 190 ? 54.705 -14.421 -62.142 1.00 70.75 190 ALA A C 1
ATOM 1445 O O . ALA A 1 190 ? 55.623 -13.867 -62.746 1.00 70.75 190 ALA A O 1
ATOM 1446 N N . GLN A 1 191 ? 54.861 -15.608 -61.545 1.00 70.31 191 GLN A N 1
ATOM 1447 C CA . GLN A 1 191 ? 56.093 -16.409 -61.576 1.00 70.31 191 GLN A CA 1
ATOM 1448 C C . GLN A 1 191 ? 56.068 -17.544 -62.619 1.00 70.31 191 GLN A C 1
ATOM 1450 O O . GLN A 1 191 ? 57.093 -18.203 -62.802 1.00 70.31 191 GLN A O 1
ATOM 1455 N N . ALA A 1 192 ? 54.926 -17.773 -63.277 1.00 54.06 192 ALA A N 1
ATOM 1456 C CA . ALA A 1 192 ? 54.724 -18.765 -64.338 1.00 54.06 192 ALA A CA 1
ATOM 1457 C C . ALA A 1 192 ? 54.844 -18.136 -65.735 1.00 54.06 192 ALA A C 1
ATOM 1459 O O . ALA A 1 192 ? 55.365 -18.831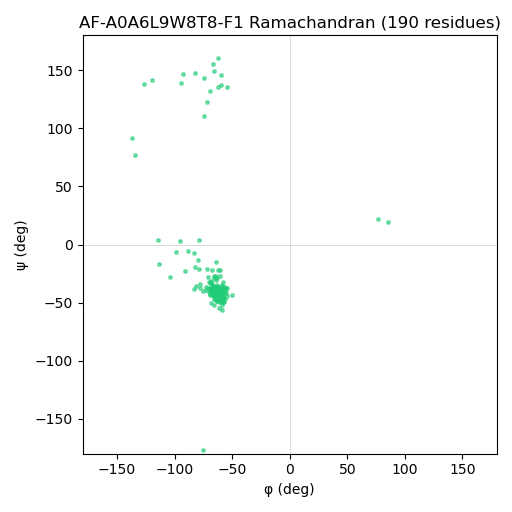 -66.637 1.00 54.06 192 ALA A O 1
#

Organism: NCBI:txid138336

Solvent-accessible surface area (backbone atoms only — not comparable to full-atom values): 10576 Å² total; per-residue (Å²): 98,50,98,86,66,46,60,53,71,79,82,40,56,71,68,58,55,52,52,50,52,51,54,51,43,64,67,41,35,86,81,38,73,84,63,77,73,84,76,54,65,66,62,40,50,76,72,64,50,52,75,76,74,70,48,92,71,51,73,68,52,51,67,63,44,51,66,52,52,46,50,52,50,51,50,53,44,50,52,42,52,53,49,26,54,56,22,48,57,49,16,51,54,22,45,58,47,22,77,75,32,76,95,48,18,69,64,22,43,55,50,16,54,53,24,46,51,54,20,52,62,35,49,63,48,44,58,56,48,52,55,50,45,54,53,51,52,51,51,54,51,50,48,54,52,50,53,52,52,49,53,52,51,52,54,52,46,54,53,49,51,55,51,49,53,53,50,52,51,52,50,52,52,50,53,54,50,50,52,50,52,52,52,51,53,52,52,55,63,74,76,108

pLDDT: mean 87.82, std 7.2, range [54.06, 96.62]

Secondary structure (DSSP, 8-state):
--TTS--GGGTS-HHHHHHHHHHHHHHHTTT-TT-PPPPPHHHHHHTT--GGGSSPPPHHHHHHHHHHHHHHHHHHHHHHHHHHHHHHHHHHHHHHHHHH-GGGHHHHHHHHHHHHHHHHHHHHHHHHHHHHHHHHHHHHHHHHHHHHHHHHHHHHHHHHHHHHHHHHHHHHHHHHHHHHHHHHHHHHHH--

Radius of gyration: 34.2 Å; Cα contacts (8 Å, |Δi|>4): 92; chains: 1; bounding box: 89×46×103 Å

Sequence (192 aa):
YDVDGQPLSTHMGRGVLRDLQTALHEALQAFMPDLERGRARKARAEAGAAPHELVNRSVAELHTDLPLEIEAKRQELAELKEKILKNEVRAEKARAKAEQDEDRAEKALKNAEIYERRASEAEGKVEGLEAQIIALERVEAAKGAAEAARDQALEAQKGAESRAEAAESRMKDLETGGVAAINEAASVAAQA

Nearest PDB structures (foldseek):
  1i4d-assembly1_B  TM=8.518E-01  e=5.432E+00  Homo sapiens
  3g6b-assembly1_B  TM=5.742E-01  e=1.221E+00  Thermotoga maritima
  3g67-assembly1_B  TM=5.546E-01  e=1.221E+00  Thermotoga maritima
  3g67-assembly1_A  TM=5.599E-01  e=3.849E+00  Thermotoga maritima
  3zx6-assembly1_A  TM=6.001E-01  e=5.753E+00  Archaeoglobus fulgidus DSM 4304

Mean predicted aligned error: 11.8 Å